Protein AF-A0A662SZZ1-F1 (afdb_monomer)

Solvent-accessible surface area (backbone atoms only — not comparable to full-atom values): 11632 Å² total; per-residue (Å²): 114,72,67,61,54,53,52,52,50,50,53,55,50,48,53,54,54,60,54,66,64,71,71,55,57,42,57,43,44,69,66,74,54,52,98,43,45,32,41,32,29,15,41,81,90,41,79,43,28,56,58,39,50,54,47,35,50,53,40,41,75,71,71,41,56,53,43,80,46,47,44,86,74,64,57,78,82,49,50,55,73,32,27,37,34,36,27,20,51,72,39,45,52,52,46,35,66,78,38,40,64,74,44,42,50,45,73,50,77,58,97,90,40,58,35,37,33,53,48,81,40,28,38,43,55,58,41,38,11,26,36,36,50,45,78,47,76,85,13,48,40,33,40,25,24,24,69,28,70,56,1,18,54,23,11,49,49,41,72,74,67,53,80,78,44,34,44,34,29,29,38,24,36,34,46,101,93,48,63,40,85,71,48,62,36,63,60,54,52,62,69,54,34,55,51,61,76,67,62,69,93,83,85,56,61,67,55,68,63,77,70,77,73,80,78,130

Sequence (216 aa):
MKQLTAMLVFLLLASQALAAGYEDTLCQRFELLAGREIVVVANPESPDWEYASSLAEALTSAGMPCRLSSDLEFDVSMLGAVNIILVGGPIANKATKMLQDNLSVVFYSENGRIFMYAATVKLTGAQWGVVNMEEISGSWVVLLAGITRNGTKAAVKAFLEAKNLHREVAIIRARDSEYGVYICLPALSQAEKESRRIKPRGAGVVAVGLLELADG

Radius of gyration: 19.31 Å; Cα contacts (8 Å, |Δi|>4): 426; chains: 1; bounding box: 71×37×45 Å

Mean predicted aligned error: 10.13 Å

Structure (mmCIF, N/CA/C/O backbone):
data_AF-A0A662SZZ1-F1
#
_entry.id   AF-A0A662SZZ1-F1
#
loop_
_atom_site.group_PDB
_atom_site.id
_atom_site.type_symbol
_atom_site.label_atom_id
_atom_site.label_alt_id
_atom_site.label_comp_id
_atom_site.label_asym_id
_atom_site.label_entity_id
_atom_site.label_seq_id
_atom_site.pdbx_PDB_ins_code
_atom_site.Cartn_x
_atom_site.Cartn_y
_atom_site.Cartn_z
_atom_site.occupancy
_atom_site.B_iso_or_equiv
_atom_site.auth_seq_id
_atom_site.auth_comp_id
_atom_site.auth_asym_id
_atom_site.auth_atom_id
_atom_site.pdbx_PDB_model_num
ATOM 1 N N . MET A 1 1 ? -53.672 14.321 -5.339 1.00 54.50 1 MET A N 1
ATOM 2 C CA . MET A 1 1 ? -52.722 14.232 -4.203 1.00 54.50 1 MET A CA 1
ATOM 3 C C . MET A 1 1 ? -51.991 12.891 -4.115 1.00 54.50 1 MET A C 1
ATOM 5 O O . MET A 1 1 ? -50.776 12.928 -4.070 1.00 54.50 1 MET A O 1
ATOM 9 N N . LYS A 1 2 ? -52.657 11.723 -4.175 1.00 52.19 2 LYS A N 1
ATOM 10 C CA . LYS A 1 2 ? -51.997 10.402 -4.016 1.00 52.19 2 LYS A CA 1
ATOM 11 C C . LYS A 1 2 ? -50.893 10.067 -5.043 1.00 52.19 2 LYS A C 1
ATOM 13 O O . LYS A 1 2 ? -49.913 9.430 -4.681 1.00 52.19 2 LYS A O 1
ATOM 18 N N . GLN A 1 3 ? -51.015 10.514 -6.296 1.00 52.94 3 GLN A N 1
ATOM 19 C CA . GLN A 1 3 ? -49.996 10.258 -7.330 1.00 52.94 3 GLN A CA 1
ATOM 20 C C . GLN A 1 3 ? -48.711 11.078 -7.139 1.00 52.94 3 GLN A C 1
ATOM 22 O O . GLN A 1 3 ? -47.628 10.582 -7.430 1.00 52.94 3 GLN A O 1
ATOM 27 N N . LEU A 1 4 ? -48.807 12.293 -6.587 1.00 48.97 4 LEU A N 1
ATOM 28 C CA . LEU A 1 4 ? -47.636 13.137 -6.332 1.00 48.97 4 LEU A CA 1
ATOM 29 C C . LEU A 1 4 ? -46.787 12.564 -5.186 1.00 48.97 4 LEU A C 1
ATOM 31 O O . LEU A 1 4 ? -45.564 12.565 -5.255 1.00 48.97 4 LEU A O 1
ATOM 35 N N . THR A 1 5 ? -47.444 12.009 -4.162 1.00 56.84 5 THR A N 1
ATOM 36 C CA . THR A 1 5 ? -46.783 11.369 -3.018 1.00 56.84 5 THR A CA 1
ATOM 37 C C . THR A 1 5 ? -46.072 10.075 -3.422 1.00 56.84 5 THR A C 1
ATOM 39 O O . THR A 1 5 ? -44.953 9.838 -2.983 1.00 56.84 5 THR A O 1
ATOM 42 N N . ALA A 1 6 ? -46.667 9.269 -4.310 1.00 52.81 6 ALA A N 1
ATOM 43 C CA . ALA A 1 6 ? -46.035 8.051 -4.823 1.00 52.81 6 ALA A CA 1
ATOM 44 C C . ALA A 1 6 ? -44.798 8.350 -5.691 1.00 52.81 6 ALA A C 1
ATOM 46 O O . ALA A 1 6 ? -43.792 7.655 -5.583 1.00 52.81 6 ALA A O 1
ATOM 47 N N . MET A 1 7 ? -44.842 9.415 -6.499 1.00 49.84 7 MET A N 1
ATOM 48 C CA . MET A 1 7 ? -43.707 9.832 -7.328 1.00 49.84 7 MET A CA 1
ATOM 49 C C . MET A 1 7 ? -42.555 10.395 -6.482 1.00 49.84 7 MET A C 1
ATOM 51 O O . MET A 1 7 ? -41.398 10.092 -6.756 1.00 49.84 7 MET A O 1
ATOM 55 N N . LEU A 1 8 ? -42.862 11.141 -5.411 1.00 49.53 8 LEU A N 1
ATOM 56 C CA . LEU A 1 8 ? -41.856 11.659 -4.476 1.00 49.53 8 LEU A CA 1
ATOM 57 C C . LEU A 1 8 ? -41.174 10.532 -3.683 1.00 49.53 8 LEU A C 1
ATOM 59 O O . LEU A 1 8 ? -39.961 10.555 -3.504 1.00 49.53 8 LEU A O 1
ATOM 63 N N . VAL A 1 9 ? -41.940 9.519 -3.259 1.00 56.97 9 VAL A N 1
ATOM 64 C CA . VAL A 1 9 ? -41.408 8.327 -2.578 1.00 56.97 9 VAL A CA 1
ATOM 65 C C . VAL A 1 9 ? -40.562 7.479 -3.532 1.00 56.97 9 VAL A C 1
ATOM 67 O O . VAL A 1 9 ? -39.502 7.012 -3.133 1.00 56.97 9 VAL A O 1
ATOM 70 N N . PHE A 1 10 ? -40.958 7.337 -4.801 1.00 51.28 10 PHE A N 1
ATOM 71 C CA . PHE A 1 10 ? -40.152 6.630 -5.802 1.00 51.28 10 PHE A CA 1
ATOM 72 C C . PHE A 1 10 ? -38.854 7.383 -6.142 1.00 51.28 10 PHE A C 1
ATOM 74 O O . PHE A 1 10 ? -37.823 6.746 -6.300 1.00 51.28 10 PHE A O 1
ATOM 81 N N . LEU A 1 11 ? -38.861 8.722 -6.179 1.00 49.53 11 LEU A N 1
ATOM 82 C CA . LEU A 1 11 ? -37.654 9.548 -6.355 1.00 49.53 11 LEU A CA 1
ATOM 83 C C . LEU A 1 11 ? -36.712 9.488 -5.140 1.00 49.53 11 LEU A C 1
ATOM 85 O O . LEU A 1 11 ? -35.498 9.396 -5.315 1.00 49.53 11 LEU A O 1
ATOM 89 N N . LEU A 1 12 ? -37.256 9.471 -3.918 1.00 49.47 12 LEU A N 1
ATOM 90 C CA . LEU A 1 12 ? -36.476 9.295 -2.686 1.00 49.47 12 LEU A CA 1
ATOM 91 C C . LEU A 1 12 ? -35.880 7.881 -2.586 1.00 49.47 12 LEU A C 1
ATOM 93 O O . LEU A 1 12 ? -34.696 7.739 -2.288 1.00 49.47 12 LEU A O 1
ATOM 97 N N . LEU A 1 13 ? -36.645 6.839 -2.918 1.00 47.22 13 LEU A N 1
ATOM 98 C CA . LEU A 1 13 ? -36.156 5.456 -2.917 1.00 47.22 13 LEU A CA 1
ATOM 99 C C . LEU A 1 13 ? -35.217 5.158 -4.093 1.00 47.22 13 LEU A C 1
ATOM 101 O O . LEU A 1 13 ? -34.263 4.409 -3.918 1.00 47.22 13 LEU A O 1
ATOM 105 N N . ALA A 1 14 ? -35.414 5.776 -5.260 1.00 46.84 14 ALA A N 1
ATOM 106 C CA . ALA A 1 14 ? -34.484 5.670 -6.384 1.00 46.84 14 ALA A CA 1
ATOM 107 C C . ALA A 1 14 ? -33.153 6.371 -6.088 1.00 46.84 14 ALA A C 1
ATOM 109 O O . ALA A 1 14 ? -32.118 5.880 -6.518 1.00 46.84 14 ALA A O 1
ATOM 110 N N . SER A 1 15 ? -33.150 7.464 -5.313 1.00 41.94 15 SER A N 1
ATOM 111 C CA . SER A 1 15 ? -31.904 8.108 -4.870 1.00 41.94 15 SER A CA 1
ATOM 112 C C . SER A 1 15 ? -31.120 7.255 -3.865 1.00 41.94 15 SER A C 1
ATOM 114 O O . SER A 1 15 ? -29.897 7.205 -3.941 1.00 41.94 15 SER A O 1
ATOM 116 N N . GLN A 1 16 ? -31.807 6.501 -2.996 1.00 45.41 16 GLN A N 1
ATOM 117 C CA . GLN A 1 16 ? -31.160 5.536 -2.097 1.00 45.41 16 GLN A CA 1
ATOM 118 C C . GLN A 1 16 ? -30.756 4.238 -2.816 1.00 45.41 16 GLN A C 1
ATOM 120 O O . GLN A 1 16 ? -29.730 3.654 -2.492 1.00 45.41 16 GLN A O 1
ATOM 125 N N . ALA A 1 17 ? -31.496 3.817 -3.845 1.00 39.91 17 ALA A N 1
ATOM 126 C CA . ALA A 1 17 ? -31.139 2.666 -4.674 1.00 39.91 17 ALA A CA 1
ATOM 127 C C . ALA A 1 17 ? -30.015 2.974 -5.685 1.00 39.91 17 ALA A C 1
ATOM 129 O O . ALA A 1 17 ? -29.243 2.078 -6.011 1.00 39.91 17 ALA A O 1
ATOM 130 N N . LEU A 1 18 ? -29.872 4.228 -6.142 1.00 39.31 18 LEU A N 1
ATOM 131 C CA . LEU A 1 18 ? -28.686 4.676 -6.888 1.00 39.31 18 LEU A CA 1
ATOM 132 C C . LEU A 1 18 ? -27.469 4.893 -5.977 1.00 39.31 18 LEU A C 1
ATOM 134 O O . LEU A 1 18 ? -26.347 4.758 -6.454 1.00 39.31 18 LEU A O 1
ATOM 138 N N . ALA A 1 19 ? -27.670 5.180 -4.686 1.00 40.69 19 ALA A N 1
ATOM 139 C CA . ALA A 1 19 ? -26.601 5.158 -3.683 1.00 40.69 19 ALA A CA 1
ATOM 140 C C . ALA A 1 19 ? -26.191 3.724 -3.288 1.00 40.69 19 ALA A C 1
ATOM 142 O O . ALA A 1 19 ? -25.056 3.497 -2.890 1.00 40.69 19 ALA A O 1
ATOM 143 N N . ALA A 1 20 ? -27.066 2.734 -3.495 1.00 38.84 20 ALA A N 1
ATOM 144 C CA . ALA A 1 20 ? -26.775 1.310 -3.306 1.00 38.84 20 ALA A CA 1
ATOM 145 C C . ALA A 1 20 ? -26.004 0.660 -4.481 1.00 38.84 20 ALA A C 1
ATOM 147 O O . ALA A 1 20 ? -25.933 -0.566 -4.585 1.00 38.84 20 ALA A O 1
ATOM 148 N N . GLY A 1 21 ? -25.422 1.460 -5.378 1.00 39.28 21 GLY A N 1
ATOM 149 C CA . GLY A 1 21 ? -24.584 1.002 -6.486 1.00 39.28 21 GLY A CA 1
ATOM 150 C C . GLY A 1 21 ? -23.100 1.204 -6.192 1.00 39.28 21 GLY A C 1
ATOM 151 O O . GLY A 1 21 ? -22.517 2.144 -6.713 1.00 39.28 21 GLY A O 1
ATOM 152 N N . TYR A 1 22 ? -22.501 0.312 -5.389 1.00 42.47 22 TYR A N 1
ATOM 153 C CA . TYR A 1 22 ? -21.113 0.390 -4.898 1.00 42.47 22 TYR A CA 1
ATOM 154 C C . TYR A 1 22 ? -20.821 1.714 -4.171 1.00 42.47 22 TYR A C 1
ATOM 156 O O . TYR A 1 22 ? -20.301 2.655 -4.768 1.00 42.47 22 TYR A O 1
ATOM 164 N N . GLU A 1 23 ? -21.122 1.780 -2.870 1.00 51.44 23 GLU A N 1
ATOM 165 C CA . GLU A 1 23 ? -20.524 2.809 -2.014 1.00 51.44 23 GLU A CA 1
ATOM 166 C C . GLU A 1 23 ? -19.011 2.690 -2.153 1.00 51.44 23 GLU A C 1
ATOM 168 O O . GLU A 1 23 ? -18.414 1.663 -1.825 1.00 51.44 23 GLU A O 1
ATOM 173 N N . ASP A 1 24 ? -18.398 3.701 -2.755 1.00 57.84 24 ASP A N 1
ATOM 174 C CA . ASP A 1 24 ? -16.973 3.683 -2.991 1.00 57.84 24 ASP A CA 1
ATOM 175 C C . ASP A 1 24 ? -16.245 4.062 -1.696 1.00 57.84 24 ASP A C 1
ATOM 177 O O . ASP A 1 24 ? -15.928 5.224 -1.426 1.00 57.84 24 ASP A O 1
ATOM 181 N N . THR A 1 25 ? -16.068 3.050 -0.850 1.00 59.66 25 THR A N 1
ATOM 182 C CA . THR A 1 25 ? -15.661 3.181 0.551 1.00 59.66 25 THR A CA 1
ATOM 183 C C . THR A 1 25 ? -14.247 3.730 0.728 1.00 59.66 25 THR A C 1
ATOM 185 O O . THR A 1 25 ? -13.920 4.264 1.788 1.00 59.66 25 THR A O 1
ATOM 188 N N . LEU A 1 26 ? -13.401 3.693 -0.307 1.00 65.06 26 LEU A N 1
ATOM 189 C CA . LEU A 1 26 ? -12.037 4.223 -0.224 1.00 65.06 26 LEU A CA 1
ATOM 190 C C . LEU A 1 26 ? -11.949 5.749 -0.297 1.00 65.06 26 LEU A C 1
ATOM 192 O O . LEU A 1 26 ? -10.993 6.334 0.231 1.00 65.06 26 LEU A O 1
ATOM 196 N N . CYS A 1 27 ? -12.994 6.418 -0.793 1.00 62.16 27 CYS A N 1
ATOM 197 C CA . CYS A 1 27 ? -13.139 7.861 -0.598 1.00 62.16 27 CYS A CA 1
ATOM 198 C C . CYS A 1 27 ? -13.238 8.204 0.903 1.00 62.16 27 CYS A C 1
ATOM 200 O O . CYS A 1 27 ? -12.786 9.268 1.323 1.00 62.16 27 CYS A O 1
ATOM 202 N N . GLN A 1 28 ? -13.747 7.265 1.707 1.00 73.19 28 GLN A N 1
ATOM 203 C CA . GLN A 1 28 ? -13.898 7.319 3.164 1.00 73.19 28 GLN A CA 1
ATOM 204 C C . GLN A 1 28 ? -12.861 6.451 3.902 1.00 73.19 28 GLN A C 1
ATOM 206 O O . GLN A 1 28 ? -13.059 6.081 5.053 1.00 73.19 28 GLN A O 1
ATOM 211 N N . ARG A 1 29 ? -11.721 6.121 3.283 1.00 85.50 29 ARG A N 1
ATOM 212 C CA . ARG A 1 29 ? -10.701 5.203 3.840 1.00 85.50 29 ARG A CA 1
ATOM 213 C C . ARG A 1 29 ? -10.298 5.430 5.303 1.00 85.50 29 ARG A C 1
ATOM 215 O O . ARG A 1 29 ? -9.980 4.469 5.990 1.00 85.50 29 ARG A O 1
ATOM 222 N N . PHE A 1 30 ? -10.296 6.666 5.803 1.00 84.31 30 PHE A N 1
ATOM 223 C CA . PHE A 1 30 ? -10.007 6.918 7.220 1.00 84.31 30 PHE A CA 1
ATOM 224 C C . PHE A 1 30 ? -11.145 6.462 8.140 1.00 84.31 30 PHE A C 1
ATOM 226 O O . PHE A 1 30 ? -10.878 5.961 9.226 1.00 84.31 30 PHE A O 1
ATOM 233 N N . GLU A 1 31 ? -12.398 6.560 7.693 1.00 85.50 31 GLU A N 1
ATOM 234 C CA . GLU A 1 31 ? -13.564 6.021 8.401 1.00 85.50 31 GLU A CA 1
ATOM 235 C C . GLU A 1 31 ? -13.510 4.489 8.445 1.00 85.50 31 GLU A C 1
ATOM 237 O O . GLU A 1 31 ? -13.798 3.900 9.482 1.00 85.50 31 GLU A O 1
ATOM 242 N N . LEU A 1 32 ? -13.041 3.843 7.370 1.00 86.31 32 LEU A N 1
ATOM 243 C CA . LEU A 1 32 ? -12.814 2.391 7.348 1.00 86.31 32 LEU A CA 1
ATOM 244 C C . LEU A 1 32 ? -11.766 1.936 8.373 1.00 86.31 32 LEU A C 1
ATOM 246 O O . LEU A 1 32 ? -11.865 0.842 8.924 1.00 86.31 32 LEU A O 1
ATOM 250 N N . LEU A 1 33 ? -10.758 2.771 8.634 1.00 89.06 33 LEU A N 1
ATOM 251 C CA . LEU A 1 33 ? -9.723 2.494 9.629 1.00 89.06 33 LEU A CA 1
ATOM 252 C C . LEU A 1 33 ? -10.143 2.858 11.059 1.00 89.06 33 LEU A C 1
ATOM 254 O O . LEU A 1 33 ? -9.429 2.505 12.002 1.00 89.06 33 LEU A O 1
ATOM 258 N N . ALA A 1 34 ? -11.269 3.551 11.233 1.00 85.31 34 ALA A N 1
ATOM 259 C CA . ALA A 1 34 ? -11.721 4.023 12.531 1.00 85.31 34 ALA A CA 1
ATOM 260 C C . ALA A 1 34 ? -12.172 2.869 13.445 1.00 85.31 34 ALA A C 1
ATOM 262 O O . ALA A 1 34 ? -12.571 1.791 13.009 1.00 85.31 34 ALA A O 1
ATOM 263 N N . GLY A 1 35 ? -12.117 3.109 14.757 1.00 83.31 35 GLY A N 1
ATOM 264 C CA . GLY A 1 35 ? -12.603 2.163 15.767 1.00 83.31 35 GLY A CA 1
ATOM 265 C C . GLY A 1 35 ? -11.619 1.058 16.164 1.00 83.31 35 GLY A C 1
ATOM 266 O O . GLY A 1 35 ? -11.933 0.281 17.065 1.00 83.31 35 GLY A O 1
ATOM 267 N N . ARG A 1 36 ? -10.426 0.999 15.557 1.00 90.19 36 ARG A N 1
ATOM 268 C CA . ARG A 1 36 ? -9.324 0.122 15.984 1.00 90.19 36 ARG A CA 1
ATOM 269 C C . ARG A 1 36 ? -7.986 0.846 15.951 1.00 90.19 36 ARG A C 1
ATOM 271 O O . ARG A 1 36 ? -7.822 1.832 15.240 1.00 90.19 36 ARG A O 1
ATOM 278 N N . GLU A 1 37 ? -7.035 0.336 16.727 1.00 95.44 37 GLU A N 1
ATOM 279 C CA . GLU A 1 37 ? -5.643 0.775 16.649 1.00 95.44 37 GLU A CA 1
ATOM 280 C C . GLU A 1 37 ? -5.072 0.467 15.259 1.00 95.44 37 GLU A C 1
ATOM 282 O O . GLU A 1 37 ? -5.355 -0.583 14.674 1.00 95.44 37 GLU A O 1
ATOM 287 N N . ILE A 1 38 ? -4.263 1.389 14.744 1.00 97.12 38 ILE A N 1
ATOM 288 C CA . ILE A 1 38 ? -3.532 1.263 13.490 1.00 97.12 38 ILE A CA 1
ATOM 289 C C . ILE A 1 38 ? -2.054 1.027 13.807 1.00 97.12 38 ILE A C 1
ATOM 291 O O . ILE A 1 38 ? -1.423 1.807 14.520 1.00 97.12 38 ILE A O 1
ATOM 295 N N . VAL A 1 39 ? -1.473 -0.017 13.227 1.00 97.44 39 VAL A N 1
ATOM 296 C CA . VAL A 1 39 ? -0.026 -0.235 13.257 1.00 97.44 39 VAL A CA 1
ATOM 297 C C . VAL A 1 39 ? 0.547 0.084 11.886 1.00 97.44 39 VAL A C 1
ATOM 299 O O . VAL A 1 39 ? 0.284 -0.623 10.911 1.00 97.44 39 VAL A O 1
ATOM 302 N N . VAL A 1 40 ? 1.337 1.152 11.812 1.00 97.50 40 VAL A N 1
ATOM 303 C CA . VAL A 1 40 ? 2.123 1.484 10.623 1.00 97.50 40 VAL A CA 1
ATOM 304 C C . VAL A 1 40 ? 3.445 0.730 10.710 1.00 97.50 40 VAL A C 1
ATOM 306 O O . VAL A 1 40 ? 4.165 0.839 11.697 1.00 97.50 40 VAL A O 1
ATOM 309 N N . VAL A 1 41 ? 3.761 -0.048 9.684 1.00 97.06 41 VAL A N 1
ATOM 310 C CA . VAL A 1 41 ? 4.923 -0.930 9.631 1.00 97.06 41 VAL A CA 1
ATOM 311 C C . VAL A 1 41 ? 5.828 -0.508 8.485 1.00 97.06 41 VAL A C 1
ATOM 313 O O . VAL A 1 41 ? 5.397 -0.450 7.330 1.00 97.06 41 VAL A O 1
ATOM 316 N N . ALA A 1 42 ? 7.100 -0.281 8.793 1.00 96.94 42 ALA A N 1
ATOM 317 C CA . ALA A 1 42 ? 8.141 -0.022 7.807 1.00 96.94 42 ALA A CA 1
ATOM 318 C C . ALA A 1 42 ? 9.488 -0.570 8.284 1.00 96.94 42 ALA A C 1
ATOM 320 O O . ALA A 1 42 ? 9.665 -0.906 9.452 1.00 96.94 42 ALA A O 1
ATOM 321 N N . ASN A 1 43 ? 10.452 -0.661 7.372 1.00 95.31 43 ASN A N 1
ATOM 322 C CA . ASN A 1 43 ? 11.820 -1.025 7.725 1.00 95.31 43 ASN A CA 1
ATOM 323 C C . ASN A 1 43 ? 12.555 0.204 8.303 1.00 95.31 43 ASN A C 1
ATOM 325 O O . ASN A 1 43 ? 12.685 1.183 7.563 1.00 95.31 43 ASN A O 1
ATOM 329 N N . PRO A 1 44 ? 13.064 0.171 9.552 1.00 93.94 44 PRO A N 1
ATOM 330 C CA . PRO A 1 44 ? 13.745 1.314 10.177 1.00 93.94 44 PRO A CA 1
ATOM 331 C C . PRO A 1 44 ? 15.024 1.780 9.471 1.00 93.94 44 PRO A C 1
ATOM 333 O O . PRO A 1 44 ? 15.427 2.930 9.616 1.00 93.94 44 PRO A O 1
ATOM 336 N N . GLU A 1 45 ? 15.669 0.900 8.704 1.00 92.56 45 GLU A N 1
ATOM 337 C CA . GLU A 1 45 ? 16.886 1.199 7.941 1.00 92.56 45 GLU A CA 1
ATOM 338 C C . GLU A 1 45 ? 16.575 1.706 6.521 1.00 92.56 45 GLU A C 1
ATOM 340 O O . GLU A 1 45 ? 17.471 2.128 5.785 1.00 92.56 45 GLU A O 1
ATOM 345 N N . SER A 1 46 ? 15.303 1.677 6.109 1.00 91.62 46 SER A N 1
ATOM 346 C CA . SER A 1 46 ? 14.858 2.211 4.823 1.00 91.62 46 SER A CA 1
ATOM 347 C C . SER A 1 46 ? 14.468 3.684 4.951 1.00 91.62 46 SER A C 1
ATOM 349 O O . SER A 1 46 ? 13.777 4.053 5.898 1.00 91.62 46 SER A O 1
ATOM 351 N N . PRO A 1 47 ? 14.747 4.526 3.940 1.00 90.25 47 PRO A N 1
ATOM 352 C CA . PRO A 1 47 ? 14.161 5.865 3.859 1.00 90.25 47 PRO A CA 1
ATOM 353 C C . PRO A 1 47 ? 12.624 5.877 3.813 1.00 90.25 47 PRO A C 1
ATOM 355 O O . PRO A 1 47 ? 12.016 6.911 4.060 1.00 90.25 47 PRO A O 1
ATOM 358 N N . ASP A 1 48 ? 11.982 4.737 3.531 1.00 93.56 48 ASP A N 1
ATOM 359 C CA . ASP A 1 48 ? 10.524 4.599 3.639 1.00 93.56 48 ASP A CA 1
ATOM 360 C C . ASP A 1 48 ? 10.023 4.764 5.093 1.00 93.56 48 ASP A C 1
ATOM 362 O O . ASP A 1 48 ? 8.847 5.065 5.300 1.00 93.56 48 ASP A O 1
ATOM 366 N N . TRP A 1 49 ? 10.904 4.615 6.096 1.00 95.38 49 TRP A N 1
ATOM 367 C CA . TRP A 1 49 ? 10.599 4.868 7.507 1.00 95.38 49 TRP A CA 1
ATOM 368 C C . TRP A 1 49 ? 10.138 6.304 7.758 1.00 95.38 49 TRP A C 1
ATOM 370 O O . TRP A 1 49 ? 9.216 6.526 8.536 1.00 95.38 49 TRP A O 1
ATOM 380 N N . GLU A 1 50 ? 10.729 7.281 7.067 1.00 95.38 50 GLU A N 1
ATOM 381 C CA . GLU A 1 50 ? 10.327 8.685 7.186 1.00 95.38 50 GLU A CA 1
ATOM 382 C C . GLU A 1 50 ? 8.878 8.874 6.716 1.00 95.38 50 GLU A C 1
ATOM 384 O O . GLU A 1 50 ? 8.071 9.484 7.413 1.00 95.38 50 GLU A O 1
ATOM 389 N N . TYR A 1 51 ? 8.505 8.258 5.587 1.00 94.62 51 TYR A N 1
ATOM 390 C CA . TYR A 1 51 ? 7.128 8.298 5.085 1.00 94.62 51 TYR A CA 1
ATOM 391 C C . TYR A 1 51 ? 6.148 7.616 6.041 1.00 94.62 51 TYR A C 1
ATOM 393 O O . TYR A 1 51 ? 5.038 8.108 6.239 1.00 94.62 51 TYR A O 1
ATOM 401 N N . ALA A 1 52 ? 6.559 6.501 6.644 1.00 97.00 52 ALA A N 1
ATOM 402 C CA . ALA A 1 52 ? 5.773 5.791 7.642 1.00 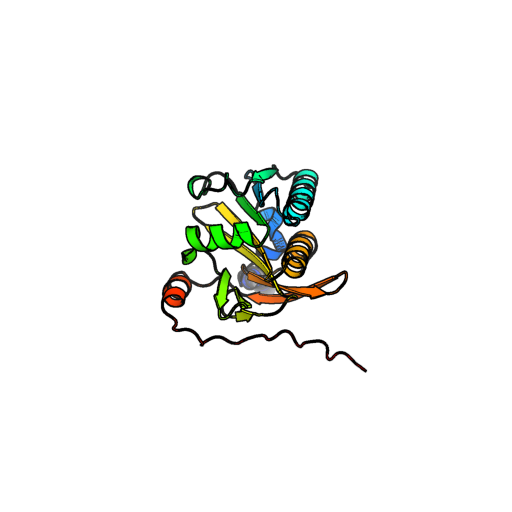97.00 52 ALA A CA 1
ATOM 403 C C . ALA A 1 52 ? 5.586 6.616 8.927 1.00 97.00 52 ALA A C 1
ATOM 405 O O . ALA A 1 52 ? 4.478 6.667 9.459 1.00 97.00 52 ALA A O 1
ATOM 406 N N . SER A 1 53 ? 6.634 7.310 9.384 1.00 96.88 53 SER A N 1
ATOM 407 C CA . SER A 1 53 ? 6.579 8.209 10.542 1.00 96.88 53 SER A CA 1
ATOM 408 C C . SER A 1 53 ? 5.632 9.377 10.292 1.00 96.88 53 SER A C 1
ATOM 410 O O . SER A 1 53 ? 4.701 9.583 11.068 1.00 96.88 53 SER A O 1
ATOM 412 N N . SER A 1 54 ? 5.787 10.085 9.166 1.00 95.31 54 SER A N 1
ATOM 413 C CA . SER A 1 54 ? 4.892 11.194 8.810 1.00 95.31 54 SER A CA 1
ATOM 414 C C . SER A 1 54 ? 3.439 10.739 8.650 1.00 95.31 54 SER A C 1
ATOM 416 O O . SER A 1 54 ? 2.518 11.456 9.037 1.00 95.31 54 SER A O 1
ATOM 418 N N . LEU A 1 55 ? 3.214 9.535 8.113 1.00 95.75 55 LEU A N 1
ATOM 419 C CA . LEU A 1 55 ? 1.880 8.944 8.037 1.00 95.75 55 LEU A CA 1
ATOM 420 C C . LEU A 1 55 ? 1.303 8.669 9.433 1.00 95.75 55 LEU A C 1
ATOM 422 O O . LEU A 1 55 ? 0.162 9.043 9.698 1.00 95.75 55 LEU A O 1
ATOM 426 N N . ALA A 1 56 ? 2.075 8.051 10.329 1.00 95.94 56 ALA A N 1
ATOM 427 C CA . ALA A 1 56 ? 1.637 7.766 11.694 1.00 95.94 56 ALA A CA 1
ATOM 428 C C . ALA A 1 56 ? 1.315 9.051 12.479 1.00 95.94 56 ALA A C 1
ATOM 430 O O . ALA A 1 56 ? 0.300 9.116 13.179 1.00 95.94 56 ALA A O 1
ATOM 431 N N . GLU A 1 57 ? 2.132 10.094 12.319 1.00 94.31 57 GLU A N 1
ATOM 432 C CA . GLU A 1 57 ? 1.892 11.420 12.897 1.00 94.31 57 GLU A CA 1
ATOM 433 C C . GLU A 1 57 ? 0.607 12.054 12.355 1.00 94.31 57 GLU A C 1
ATOM 435 O O . GLU A 1 57 ? -0.203 12.566 13.133 1.00 94.31 57 GLU A O 1
ATOM 440 N N . ALA A 1 58 ? 0.374 11.982 11.040 1.00 92.06 58 ALA A N 1
ATOM 441 C CA . ALA A 1 58 ? -0.839 12.510 10.417 1.00 92.06 58 ALA A CA 1
ATOM 442 C C . ALA A 1 58 ? -2.102 11.783 10.909 1.00 92.06 58 ALA A C 1
ATOM 444 O O . ALA A 1 58 ? -3.098 12.430 11.235 1.00 92.06 58 ALA A O 1
ATOM 445 N N . LEU A 1 59 ? -2.051 10.450 11.022 1.00 92.19 59 LEU A N 1
ATOM 446 C CA . LEU A 1 59 ? -3.154 9.640 11.548 1.00 92.19 59 LEU A CA 1
ATOM 447 C C . LEU A 1 59 ? -3.449 9.973 13.018 1.00 92.19 59 LEU A C 1
ATOM 449 O O . LEU A 1 59 ? -4.603 10.201 13.382 1.00 92.19 59 LEU A O 1
ATOM 453 N N . THR A 1 60 ? -2.403 10.078 13.840 1.00 92.38 60 THR A N 1
ATOM 454 C CA . THR A 1 60 ? -2.521 10.452 15.258 1.00 92.38 60 THR A CA 1
ATOM 455 C C . THR A 1 60 ? -3.103 11.856 15.418 1.00 92.38 60 THR A C 1
ATOM 457 O O . THR A 1 60 ? -4.004 12.067 16.228 1.00 92.38 60 THR A O 1
ATOM 460 N N . SER A 1 61 ? -2.646 12.812 14.603 1.00 89.56 61 SER A N 1
ATOM 461 C CA . SER A 1 61 ? -3.155 14.193 14.594 1.00 89.56 61 SER A CA 1
ATOM 462 C C . SER A 1 61 ? -4.629 14.273 14.180 1.00 89.56 61 SER A C 1
ATOM 464 O O . SER A 1 61 ? -5.341 15.180 14.605 1.00 89.56 61 SER A O 1
ATOM 466 N N . ALA A 1 62 ? -5.103 13.307 13.388 1.00 87.50 62 ALA A N 1
ATOM 467 C CA . ALA A 1 62 ? -6.508 13.145 13.024 1.00 87.50 62 ALA A CA 1
ATOM 468 C C . ALA A 1 62 ? -7.334 12.376 14.080 1.00 87.50 62 ALA A C 1
ATOM 470 O O . ALA A 1 62 ? -8.506 12.084 13.848 1.00 87.50 62 ALA A O 1
ATOM 471 N N . GLY A 1 63 ? -6.748 12.047 15.237 1.00 88.50 63 GLY A N 1
ATOM 472 C CA . GLY A 1 63 ? -7.429 11.366 16.340 1.00 88.50 63 GLY A CA 1
ATOM 473 C C . GLY A 1 63 ? -7.551 9.848 16.183 1.00 88.50 63 GLY A C 1
ATOM 474 O O . GLY A 1 63 ? -8.293 9.224 16.941 1.00 88.50 63 GLY A O 1
ATOM 475 N N . MET A 1 64 ? -6.843 9.237 15.228 1.00 90.88 64 MET A N 1
ATOM 476 C CA . MET A 1 64 ? -6.807 7.781 15.073 1.00 90.88 64 MET A CA 1
ATOM 477 C C . MET A 1 64 ? -5.671 7.189 15.923 1.00 90.88 64 MET A C 1
ATOM 479 O O . MET A 1 64 ? -4.518 7.582 15.728 1.00 90.88 64 MET A O 1
ATOM 483 N N . PRO A 1 65 ? -5.946 6.243 16.847 1.00 92.62 65 PRO A N 1
ATOM 484 C CA . PRO A 1 65 ? -4.904 5.590 17.635 1.00 92.62 65 PRO A CA 1
ATOM 485 C C . PRO A 1 65 ? -3.935 4.853 16.713 1.00 92.62 65 PRO A C 1
ATOM 487 O O . PRO A 1 65 ? -4.319 3.902 16.035 1.00 92.62 65 PRO A O 1
ATOM 490 N N . CYS A 1 66 ? -2.690 5.312 16.668 1.00 95.12 66 CYS A N 1
ATOM 491 C CA . CYS A 1 66 ? -1.699 4.825 15.725 1.00 95.12 66 CYS A CA 1
ATOM 492 C C . CYS A 1 66 ? -0.344 4.650 16.410 1.00 95.12 66 CYS A C 1
ATOM 494 O O . CYS A 1 66 ? 0.064 5.488 17.215 1.00 95.12 66 CYS A O 1
ATOM 496 N N . ARG A 1 67 ? 0.385 3.594 16.042 1.00 95.94 67 ARG A N 1
ATOM 497 C CA . ARG A 1 67 ? 1.797 3.425 16.405 1.00 95.94 67 ARG A CA 1
ATOM 498 C C . ARG A 1 67 ? 2.630 2.979 15.212 1.00 95.94 67 ARG A C 1
ATOM 500 O O . ARG A 1 67 ? 2.144 2.279 14.326 1.00 95.94 67 ARG A O 1
ATOM 507 N N . LEU A 1 68 ? 3.898 3.368 15.225 1.00 96.94 68 LEU A N 1
ATOM 508 C CA . LEU A 1 68 ? 4.902 2.927 14.263 1.00 96.94 68 LEU A CA 1
ATOM 509 C C . LEU A 1 68 ? 5.605 1.666 14.794 1.00 96.94 68 LEU A C 1
ATOM 511 O O . LEU A 1 68 ? 5.878 1.567 15.990 1.00 96.94 68 LEU A O 1
ATOM 515 N N . SER A 1 69 ? 5.878 0.698 13.923 1.00 96.88 69 SER A N 1
ATOM 516 C CA . SER A 1 69 ? 6.497 -0.589 14.261 1.00 96.88 69 SER A CA 1
ATOM 517 C C . SER A 1 69 ? 7.473 -1.028 13.166 1.00 96.88 69 SER A C 1
ATOM 519 O O . SER A 1 69 ? 7.346 -0.649 11.998 1.00 96.88 69 SER A O 1
ATOM 521 N N . SER A 1 70 ? 8.476 -1.812 13.560 1.00 94.81 70 SER A N 1
ATOM 522 C CA . SER A 1 70 ? 9.481 -2.360 12.648 1.00 94.81 70 SER A CA 1
ATOM 523 C C . SER A 1 70 ? 8.905 -3.496 11.796 1.00 94.81 70 SER A C 1
ATOM 525 O O . SER A 1 70 ? 8.106 -4.306 12.266 1.00 94.81 70 SER A O 1
ATOM 527 N N . ASP A 1 71 ? 9.366 -3.628 10.552 1.00 93.25 71 ASP A N 1
ATOM 528 C CA . ASP A 1 71 ? 9.027 -4.751 9.670 1.00 93.25 71 ASP A CA 1
ATOM 529 C C . ASP A 1 71 ? 9.436 -6.124 10.232 1.00 93.25 71 ASP A C 1
ATOM 531 O O . ASP A 1 71 ? 8.849 -7.147 9.855 1.00 93.25 71 ASP A O 1
ATOM 535 N N . LEU A 1 72 ? 10.391 -6.160 11.166 1.00 91.00 72 LEU A N 1
ATOM 536 C CA . LEU A 1 72 ? 10.770 -7.359 11.917 1.00 91.00 72 LEU A CA 1
ATOM 537 C C . LEU A 1 72 ? 9.664 -7.839 12.865 1.00 91.00 72 LEU A C 1
ATOM 539 O O . LEU A 1 72 ? 9.513 -9.045 13.045 1.00 91.00 72 LEU A O 1
ATOM 543 N N . GLU A 1 73 ? 8.878 -6.917 13.420 1.00 90.12 73 GLU A N 1
ATOM 544 C CA . GLU A 1 73 ? 7.783 -7.205 14.357 1.00 90.12 73 GLU A CA 1
ATOM 545 C C . GLU A 1 73 ? 6.481 -7.578 13.640 1.00 90.12 73 GLU A C 1
ATOM 547 O O . GLU A 1 73 ? 5.559 -8.101 14.262 1.00 90.12 73 GLU A O 1
ATOM 552 N N . PHE A 1 74 ? 6.397 -7.328 12.329 1.00 90.00 74 PHE A N 1
ATOM 553 C CA . PHE A 1 74 ? 5.221 -7.683 11.548 1.00 90.00 74 PHE A CA 1
ATOM 554 C C . PHE A 1 74 ? 5.029 -9.196 11.465 1.00 90.00 74 PHE A C 1
ATOM 556 O O . PHE A 1 74 ? 5.884 -9.920 10.930 1.00 90.00 74 PHE A O 1
ATOM 563 N N . ASP A 1 75 ? 3.850 -9.622 11.912 1.00 87.94 75 ASP A N 1
ATOM 564 C CA . ASP A 1 75 ? 3.361 -10.989 11.850 1.00 87.94 75 ASP A CA 1
ATOM 565 C C . ASP A 1 75 ? 1.853 -11.040 11.542 1.00 87.94 75 ASP A C 1
ATOM 567 O O . ASP A 1 75 ? 1.090 -10.132 11.876 1.00 87.94 75 ASP A O 1
ATOM 571 N N . VAL A 1 76 ? 1.408 -12.132 10.915 1.00 86.31 76 VAL A N 1
ATOM 572 C CA . VAL A 1 76 ? -0.005 -12.329 10.549 1.00 86.31 76 VAL A CA 1
ATOM 573 C C . VAL A 1 76 ? -0.924 -12.510 11.757 1.00 86.31 76 VAL A C 1
ATOM 575 O O . VAL A 1 76 ? -2.121 -12.262 11.629 1.00 86.31 76 VAL A O 1
ATOM 578 N N . SER A 1 77 ? -0.399 -12.889 12.930 1.00 89.44 77 SER A N 1
ATOM 579 C CA . SER A 1 77 ? -1.203 -12.998 14.158 1.00 89.44 77 SER A CA 1
ATOM 580 C C . SER A 1 77 ? -1.769 -11.661 14.649 1.00 89.44 77 SER A C 1
ATOM 582 O O . SER A 1 77 ? -2.691 -11.655 15.459 1.00 89.44 77 SER A O 1
ATOM 584 N N . MET A 1 78 ? -1.263 -10.532 14.139 1.00 89.62 78 MET A N 1
ATOM 585 C CA . MET A 1 78 ? -1.792 -9.196 14.435 1.00 89.62 78 MET A CA 1
ATOM 586 C C . MET A 1 78 ? -3.167 -8.939 13.793 1.00 89.62 78 MET A C 1
ATOM 588 O O . MET A 1 78 ? -3.895 -8.037 14.219 1.00 89.62 78 MET A O 1
ATOM 592 N N . LEU A 1 79 ? -3.529 -9.710 12.760 1.00 90.12 79 LEU A N 1
ATOM 593 C CA . LEU A 1 79 ? -4.822 -9.597 12.088 1.00 90.12 79 LEU A CA 1
ATOM 594 C C . LEU A 1 79 ? -5.974 -9.936 13.046 1.00 90.12 79 LEU A C 1
ATOM 596 O O . LEU A 1 79 ? -5.865 -10.803 13.908 1.00 90.12 79 LEU A O 1
ATOM 600 N N . GLY A 1 80 ? -7.094 -9.236 12.892 1.00 89.50 80 GLY A N 1
ATOM 601 C CA . GLY A 1 80 ? -8.261 -9.306 13.771 1.00 89.50 80 GLY A CA 1
ATOM 602 C C . GLY A 1 80 ? -8.172 -8.404 15.008 1.00 89.50 80 GLY A C 1
ATOM 603 O O . GLY A 1 80 ? -9.213 -8.006 15.528 1.00 89.50 80 GLY A O 1
ATOM 604 N N . ALA A 1 81 ? -6.967 -8.028 15.456 1.00 91.56 81 ALA A N 1
ATOM 605 C CA . ALA A 1 81 ? -6.774 -7.152 16.618 1.00 91.56 81 ALA A CA 1
ATOM 606 C C . ALA A 1 81 ? -6.594 -5.675 16.230 1.00 91.56 81 ALA A C 1
ATOM 608 O O . ALA A 1 81 ? -7.189 -4.792 16.846 1.00 91.56 81 ALA A O 1
ATOM 609 N N . VAL A 1 82 ? -5.796 -5.410 15.192 1.00 95.62 82 VAL A N 1
ATOM 610 C CA . VAL A 1 82 ? -5.428 -4.054 14.751 1.00 95.62 82 VAL A CA 1
ATOM 611 C C . VAL A 1 82 ? -5.591 -3.900 13.244 1.00 95.62 82 VAL A C 1
ATOM 613 O O . VAL A 1 82 ? -5.544 -4.887 12.506 1.00 95.62 82 VAL A O 1
ATOM 616 N N . ASN A 1 83 ? -5.757 -2.668 12.773 1.00 96.25 83 ASN A N 1
ATOM 617 C CA . ASN A 1 83 ? -5.566 -2.344 11.363 1.00 96.25 83 ASN A CA 1
ATOM 618 C C . ASN A 1 83 ? -4.065 -2.201 11.082 1.00 96.25 83 ASN A C 1
ATOM 620 O O . ASN A 1 83 ? -3.306 -1.759 11.945 1.00 96.25 83 ASN A O 1
ATOM 624 N N . ILE A 1 84 ? -3.621 -2.580 9.887 1.00 96.06 84 ILE A N 1
ATOM 625 C CA . ILE A 1 84 ? -2.195 -2.619 9.542 1.00 96.06 84 ILE A CA 1
ATOM 626 C C . ILE A 1 84 ? -1.963 -1.784 8.289 1.00 96.06 84 ILE A C 1
ATOM 628 O O . ILE A 1 84 ? -2.615 -1.998 7.268 1.00 96.06 84 ILE A O 1
ATOM 632 N N . ILE A 1 85 ? -0.999 -0.867 8.344 1.00 96.94 85 ILE A N 1
ATOM 633 C CA . ILE A 1 85 ? -0.528 -0.124 7.175 1.00 96.94 85 ILE A CA 1
ATOM 634 C C . ILE A 1 85 ? 0.931 -0.481 6.919 1.00 96.94 85 ILE A C 1
ATOM 636 O O . ILE A 1 85 ? 1.794 -0.247 7.754 1.00 96.94 85 ILE A O 1
ATOM 640 N N . LEU A 1 86 ? 1.216 -1.038 5.753 1.00 96.25 86 LEU A N 1
ATOM 641 C CA . LEU A 1 86 ? 2.532 -1.491 5.328 1.00 96.25 86 LEU A CA 1
ATOM 642 C C . LEU A 1 86 ? 3.122 -0.450 4.376 1.00 96.25 86 LEU A C 1
ATOM 644 O O . LEU A 1 86 ? 2.550 -0.201 3.311 1.00 96.25 86 LEU A O 1
ATOM 648 N N . VAL A 1 87 ? 4.261 0.141 4.735 1.00 97.31 87 VAL A N 1
ATOM 649 C CA . VAL A 1 87 ? 4.891 1.217 3.958 1.00 97.31 87 VAL A CA 1
ATOM 650 C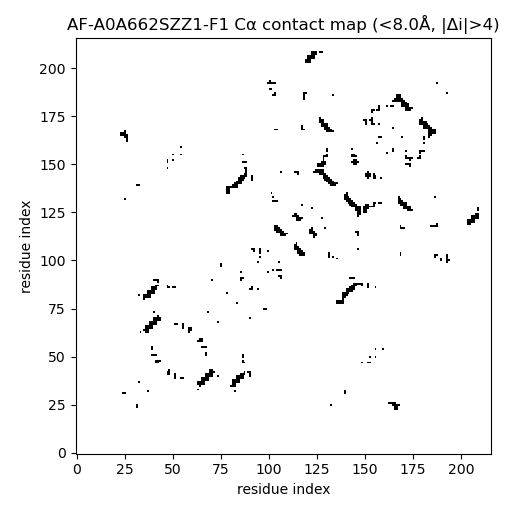 C . VAL A 1 87 ? 6.257 0.782 3.435 1.00 97.31 87 VAL A C 1
ATOM 652 O O . VAL A 1 87 ? 7.180 0.503 4.200 1.00 97.31 87 VAL A O 1
ATOM 655 N N . GLY A 1 88 ? 6.398 0.773 2.109 1.00 93.69 88 GLY A N 1
ATOM 656 C CA . GLY A 1 88 ? 7.676 0.538 1.438 1.00 93.69 88 GLY A CA 1
ATOM 657 C C . GLY A 1 88 ? 7.872 -0.865 0.865 1.00 93.69 88 GLY A C 1
ATOM 658 O O . GLY A 1 88 ? 7.158 -1.821 1.166 1.00 93.69 88 GLY A O 1
ATOM 659 N N . GLY A 1 89 ? 8.870 -0.978 -0.014 1.00 80.94 89 GLY A N 1
ATOM 660 C CA . GLY A 1 89 ? 9.127 -2.179 -0.817 1.00 80.94 89 GLY A CA 1
ATOM 661 C C . GLY A 1 89 ? 9.519 -3.430 -0.011 1.00 80.94 89 GLY A C 1
ATOM 662 O O . GLY A 1 89 ? 8.975 -4.502 -0.280 1.00 80.94 89 GLY A O 1
ATOM 663 N N . PRO A 1 90 ? 10.435 -3.348 0.975 1.00 82.62 90 PRO A N 1
ATOM 664 C CA . PRO A 1 90 ? 10.845 -4.517 1.759 1.00 82.62 90 PRO A CA 1
ATOM 665 C C . PRO A 1 90 ? 9.681 -5.182 2.504 1.00 82.62 90 PRO A C 1
ATOM 667 O O . PRO A 1 90 ? 9.458 -6.386 2.347 1.00 82.62 90 PRO A O 1
ATOM 670 N N . ILE A 1 91 ? 8.884 -4.394 3.234 1.00 88.94 91 ILE A N 1
ATOM 671 C CA . ILE A 1 91 ? 7.707 -4.906 3.939 1.00 88.94 91 ILE A CA 1
ATOM 672 C C . ILE A 1 91 ? 6.623 -5.362 2.957 1.00 88.94 91 ILE A C 1
ATOM 674 O O . ILE A 1 91 ? 6.024 -6.411 3.180 1.00 88.94 91 ILE A O 1
ATOM 678 N N . ALA A 1 92 ? 6.436 -4.671 1.824 1.00 84.56 92 ALA A N 1
ATOM 679 C CA . ALA A 1 92 ? 5.540 -5.123 0.761 1.00 84.56 92 ALA A CA 1
ATOM 680 C C . ALA A 1 92 ? 5.917 -6.521 0.255 1.00 84.56 92 ALA A C 1
ATOM 682 O O . ALA A 1 92 ? 5.054 -7.381 0.112 1.00 84.56 92 ALA A O 1
ATOM 683 N N . ASN A 1 93 ? 7.205 -6.791 0.034 1.00 81.75 93 ASN A N 1
ATOM 684 C CA . ASN A 1 93 ? 7.682 -8.106 -0.398 1.00 81.75 93 ASN A CA 1
ATOM 685 C C . ASN A 1 93 ? 7.467 -9.186 0.672 1.00 81.75 93 ASN A C 1
ATOM 687 O O . ASN A 1 93 ? 7.123 -10.319 0.336 1.00 81.75 93 ASN A O 1
ATOM 691 N N . LYS A 1 94 ? 7.676 -8.861 1.955 1.00 85.06 94 LYS A N 1
ATOM 692 C CA . LYS A 1 94 ? 7.416 -9.787 3.070 1.00 85.06 94 LYS A CA 1
ATOM 693 C C . LYS A 1 94 ? 5.917 -10.083 3.186 1.00 85.06 94 LYS A C 1
ATOM 695 O O . LYS A 1 94 ? 5.513 -11.244 3.149 1.00 85.06 94 LYS A O 1
ATOM 700 N N . ALA A 1 95 ? 5.090 -9.043 3.234 1.00 84.19 95 ALA A N 1
ATOM 701 C CA . ALA A 1 95 ? 3.644 -9.155 3.363 1.00 84.19 95 ALA A CA 1
ATOM 702 C C . ALA A 1 95 ? 3.000 -9.841 2.158 1.00 84.19 95 ALA A C 1
ATOM 704 O O . ALA A 1 95 ? 2.181 -10.727 2.345 1.00 84.19 95 ALA A O 1
ATOM 705 N N . THR A 1 96 ? 3.409 -9.526 0.927 1.00 77.88 96 THR A N 1
ATOM 706 C CA . THR A 1 96 ? 2.880 -10.204 -0.271 1.00 77.88 96 THR A CA 1
ATOM 707 C C . THR A 1 96 ? 3.292 -11.669 -0.369 1.00 77.88 96 THR A C 1
ATOM 709 O O . THR A 1 96 ? 2.629 -12.407 -1.082 1.00 77.88 96 THR A O 1
ATOM 712 N N . LYS A 1 97 ? 4.325 -12.130 0.350 1.00 81.44 97 LYS A N 1
ATOM 713 C CA . LYS A 1 97 ? 4.618 -13.568 0.499 1.00 81.44 97 LYS A CA 1
ATOM 714 C C . LYS A 1 97 ? 3.750 -14.224 1.572 1.00 81.44 97 LYS A C 1
ATOM 716 O O . LYS A 1 97 ? 3.266 -15.328 1.363 1.00 81.44 97 LYS A O 1
ATOM 721 N N . MET A 1 98 ? 3.553 -13.553 2.708 1.00 83.75 98 MET A N 1
ATOM 722 C CA . MET A 1 98 ? 2.783 -14.081 3.846 1.00 83.75 98 MET A CA 1
ATOM 723 C C . MET A 1 98 ? 1.265 -14.042 3.605 1.00 83.75 98 MET A C 1
ATOM 725 O O . MET A 1 98 ? 0.541 -14.926 4.046 1.00 83.75 98 MET A O 1
ATOM 729 N N . LEU A 1 99 ? 0.795 -13.024 2.884 1.00 82.44 99 LEU A N 1
ATOM 730 C CA . LEU A 1 99 ? -0.607 -12.717 2.596 1.00 82.44 99 LEU A CA 1
ATOM 731 C C . LEU A 1 99 ? -0.915 -12.834 1.098 1.00 82.44 99 LEU A C 1
ATOM 733 O O . LEU A 1 99 ? -1.854 -12.204 0.618 1.00 82.44 99 LEU A O 1
ATOM 737 N N . GLN A 1 100 ? -0.111 -13.592 0.343 1.00 69.12 100 GLN A N 1
ATOM 738 C CA . GLN A 1 100 ? -0.149 -13.618 -1.126 1.00 69.12 100 GLN A CA 1
ATOM 739 C C . GLN A 1 100 ? -1.545 -13.866 -1.705 1.00 69.12 100 GLN A C 1
ATOM 741 O O . GLN A 1 100 ? -1.901 -13.289 -2.733 1.00 69.12 100 GLN A O 1
ATOM 746 N N . ASP A 1 101 ? -2.327 -14.703 -1.028 1.00 72.00 101 ASP A N 1
ATOM 747 C CA . ASP A 1 101 ? -3.673 -15.098 -1.456 1.00 72.00 101 ASP A CA 1
ATOM 748 C C . ASP A 1 101 ? -4.737 -14.080 -1.069 1.00 72.00 101 ASP A C 1
ATOM 750 O O . ASP A 1 101 ? -5.853 -14.127 -1.564 1.00 72.00 101 ASP A O 1
ATOM 754 N N . ASN A 1 102 ? -4.381 -13.125 -0.217 1.00 82.44 102 ASN A N 1
ATOM 755 C CA . ASN A 1 102 ? -5.309 -12.149 0.322 1.00 82.44 102 ASN A CA 1
ATOM 756 C C . ASN A 1 102 ? -5.132 -10.771 -0.309 1.00 82.44 102 ASN A C 1
ATOM 758 O O . ASN A 1 102 ? -6.095 -10.012 -0.325 1.00 82.44 102 ASN A O 1
ATOM 762 N N . LEU A 1 103 ? -3.956 -10.461 -0.867 1.00 89.12 103 LEU A N 1
ATOM 763 C CA . LEU A 1 103 ? -3.669 -9.152 -1.452 1.00 89.12 103 LEU A CA 1
ATOM 764 C C . LEU A 1 103 ? -3.798 -9.137 -2.978 1.00 89.12 103 LEU A C 1
ATOM 766 O O . LEU A 1 103 ? -3.277 -9.992 -3.694 1.00 89.12 103 LEU A O 1
ATOM 770 N N . SER A 1 104 ? -4.423 -8.092 -3.504 1.00 91.19 104 SER A N 1
ATOM 771 C CA . SER A 1 104 ? -4.572 -7.826 -4.936 1.00 91.19 104 SER A CA 1
ATOM 772 C C . SER A 1 104 ? -3.308 -7.234 -5.565 1.00 91.19 104 SER A C 1
ATOM 774 O O . SER A 1 104 ? -3.216 -7.146 -6.791 1.00 91.19 104 SER A O 1
ATOM 776 N N . VAL A 1 105 ? -2.280 -6.942 -4.765 1.00 90.31 105 VAL A N 1
ATOM 777 C CA . VAL A 1 105 ? -0.963 -6.470 -5.213 1.00 90.31 105 VAL A CA 1
ATOM 778 C C . VAL A 1 105 ? 0.123 -7.517 -4.990 1.00 90.31 105 VAL A C 1
ATOM 780 O O . VAL A 1 105 ? 0.181 -8.134 -3.931 1.00 90.31 105 VAL A O 1
ATOM 783 N N . VAL A 1 106 ? 1.019 -7.685 -5.967 1.00 88.25 106 VAL A N 1
ATOM 784 C CA . VAL A 1 106 ? 2.230 -8.516 -5.851 1.00 88.25 106 VAL A CA 1
ATOM 785 C C . VAL A 1 106 ? 3.411 -7.820 -6.515 1.00 88.25 106 VAL A C 1
ATOM 787 O O . VAL A 1 106 ? 3.291 -7.298 -7.624 1.00 88.25 106 VAL A O 1
ATOM 790 N N . PHE A 1 107 ? 4.571 -7.890 -5.868 1.00 86.38 107 PHE A N 1
ATOM 791 C CA . PHE A 1 107 ? 5.849 -7.456 -6.419 1.00 86.38 107 PHE A CA 1
ATOM 792 C C . PHE A 1 107 ? 6.715 -8.669 -6.747 1.00 86.38 107 PHE A C 1
ATOM 794 O O . PHE A 1 107 ? 6.756 -9.641 -5.991 1.00 86.38 107 PHE A O 1
ATOM 801 N N . TYR A 1 108 ? 7.421 -8.628 -7.873 1.00 84.50 108 TYR A N 1
ATOM 802 C CA . TYR A 1 108 ? 8.374 -9.675 -8.230 1.00 84.50 108 TYR A CA 1
ATOM 803 C C . TYR A 1 108 ? 9.509 -9.130 -9.096 1.00 84.50 108 TYR A C 1
ATOM 805 O O . TYR A 1 108 ? 9.382 -8.083 -9.728 1.00 84.50 108 TYR A O 1
ATOM 813 N N . SER A 1 109 ? 10.629 -9.852 -9.122 1.00 83.81 109 SER A N 1
ATOM 814 C CA . SER A 1 109 ? 11.788 -9.520 -9.950 1.00 83.81 109 SER A CA 1
ATOM 815 C C . SER A 1 109 ? 11.939 -10.523 -11.091 1.00 83.81 109 SER A C 1
ATOM 817 O O . SER A 1 109 ? 11.844 -11.734 -10.883 1.00 83.81 109 SER A O 1
ATOM 819 N N . GLU A 1 110 ? 12.171 -10.022 -12.300 1.00 82.81 110 GLU A N 1
ATOM 820 C CA . GLU A 1 110 ? 12.434 -10.812 -13.503 1.00 82.81 110 GLU A CA 1
ATOM 821 C C . GLU A 1 110 ? 13.533 -10.115 -14.316 1.00 82.81 110 GLU A C 1
ATOM 823 O O . GLU A 1 110 ? 13.429 -8.930 -14.631 1.00 82.81 110 GLU A O 1
ATOM 828 N N . ASN A 1 111 ? 14.618 -10.835 -14.626 1.00 85.06 111 ASN A N 1
ATOM 829 C CA . ASN A 1 111 ? 15.785 -10.317 -15.357 1.00 85.06 111 ASN A CA 1
ATOM 830 C C . ASN A 1 111 ? 16.360 -9.007 -14.773 1.00 85.06 111 ASN A C 1
ATOM 832 O O . ASN A 1 111 ? 16.701 -8.082 -15.508 1.00 85.06 111 ASN A O 1
ATOM 836 N N . GLY A 1 112 ? 16.422 -8.906 -13.440 1.00 81.94 112 GLY A N 1
ATOM 837 C CA . GLY A 1 112 ? 16.944 -7.727 -12.738 1.00 81.94 112 GLY A CA 1
ATOM 838 C C . GLY A 1 112 ? 16.006 -6.515 -12.724 1.00 81.94 112 GLY A C 1
ATOM 839 O O . GLY A 1 112 ? 16.400 -5.451 -12.255 1.00 81.94 112 GLY A O 1
ATOM 840 N N . ARG A 1 113 ? 14.768 -6.652 -13.217 1.00 84.38 113 ARG A N 1
ATOM 841 C CA . ARG A 1 113 ? 13.743 -5.600 -13.188 1.00 84.38 113 ARG A CA 1
ATOM 842 C C . ARG A 1 113 ? 12.635 -5.965 -12.215 1.00 84.38 113 ARG A C 1
ATOM 844 O O . ARG A 1 113 ? 12.182 -7.106 -12.188 1.00 84.38 113 ARG A O 1
ATOM 851 N N . ILE A 1 114 ? 12.173 -4.975 -11.460 1.00 86.00 114 ILE A N 1
ATOM 852 C CA . ILE A 1 114 ? 11.022 -5.118 -10.570 1.00 86.00 114 ILE A CA 1
ATOM 853 C C . ILE A 1 114 ? 9.743 -4.855 -11.368 1.00 86.00 114 ILE A C 1
ATOM 855 O O . ILE A 1 114 ? 9.637 -3.890 -12.135 1.00 86.00 114 ILE A O 1
ATOM 859 N N . PHE A 1 115 ? 8.770 -5.729 -11.162 1.00 87.56 115 PHE A N 1
ATOM 860 C CA . PHE A 1 115 ? 7.423 -5.632 -11.690 1.00 87.56 115 PHE A CA 1
ATOM 861 C C . PHE A 1 115 ? 6.430 -5.616 -10.536 1.00 87.56 115 PHE A C 1
ATOM 863 O O . PHE A 1 115 ? 6.626 -6.279 -9.516 1.00 87.56 115 PHE A O 1
ATOM 870 N N . MET A 1 116 ? 5.343 -4.883 -10.737 1.00 89.62 116 MET A N 1
ATOM 871 C CA . MET A 1 116 ? 4.205 -4.848 -9.830 1.00 89.62 116 MET A CA 1
ATOM 872 C C . MET A 1 116 ? 2.970 -5.311 -10.593 1.00 89.62 116 MET A C 1
ATOM 874 O O . MET A 1 116 ? 2.665 -4.771 -11.655 1.00 89.62 116 MET A O 1
ATOM 878 N N . TYR A 1 117 ? 2.262 -6.298 -10.059 1.00 88.50 117 TYR A N 1
ATOM 879 C CA . TYR A 1 117 ? 0.865 -6.522 -10.407 1.00 88.50 117 TYR A CA 1
ATOM 880 C C . TYR A 1 117 ? 0.005 -5.773 -9.401 1.00 88.50 117 TYR A C 1
ATOM 882 O O . TYR A 1 117 ? 0.133 -6.021 -8.206 1.00 88.50 117 TYR A O 1
ATOM 890 N N . ALA A 1 118 ? -0.860 -4.887 -9.881 1.00 89.94 118 ALA A N 1
ATOM 891 C CA . ALA A 1 118 ? -1.881 -4.221 -9.084 1.00 89.94 118 ALA A CA 1
ATOM 892 C C . ALA A 1 118 ? -3.245 -4.579 -9.679 1.00 89.94 118 ALA A C 1
ATOM 894 O O . ALA A 1 118 ? -3.564 -4.184 -10.803 1.00 89.94 118 ALA A O 1
ATOM 895 N N . ALA A 1 119 ? -3.993 -5.415 -8.956 1.00 89.44 119 ALA A N 1
ATOM 896 C CA . ALA A 1 119 ? -5.140 -6.146 -9.479 1.00 89.44 119 ALA A CA 1
ATOM 897 C C . ALA A 1 119 ? -4.786 -6.871 -10.796 1.00 89.44 119 ALA A C 1
ATOM 899 O O . ALA A 1 119 ? -3.940 -7.771 -10.810 1.00 89.44 119 ALA A O 1
ATOM 900 N N . THR A 1 120 ? -5.403 -6.473 -11.909 1.00 84.31 120 THR A N 1
ATOM 901 C CA . THR A 1 120 ? -5.226 -7.081 -13.239 1.00 84.31 120 THR A CA 1
ATOM 902 C C . THR A 1 120 ? -4.134 -6.421 -14.091 1.00 84.31 120 THR A C 1
ATOM 904 O O . THR A 1 120 ? -3.850 -6.898 -15.193 1.00 84.31 120 THR A O 1
ATOM 907 N N . VAL A 1 121 ? -3.493 -5.352 -13.604 1.00 86.06 121 VAL A N 1
ATOM 908 C CA . VAL A 1 121 ? -2.538 -4.545 -14.381 1.00 86.06 121 VAL A CA 1
ATOM 909 C C . VAL A 1 121 ? -1.100 -4.880 -13.998 1.00 86.06 121 VAL A C 1
ATOM 911 O O . VAL A 1 121 ? -0.759 -4.916 -12.816 1.00 86.06 121 VAL A O 1
ATOM 914 N N . LYS A 1 122 ? -0.237 -5.085 -15.003 1.00 88.00 122 LYS A N 1
ATOM 915 C CA . LYS A 1 122 ? 1.212 -5.256 -14.826 1.00 88.00 122 LYS A CA 1
ATOM 916 C C . LYS A 1 122 ? 1.924 -3.928 -15.071 1.00 88.00 122 LYS A C 1
ATOM 918 O O . LYS A 1 122 ? 1.739 -3.298 -16.109 1.00 88.00 122 LYS A O 1
ATOM 923 N N . LEU A 1 123 ? 2.786 -3.527 -14.147 1.00 88.38 123 LEU A N 1
ATOM 924 C CA . LEU A 1 123 ? 3.511 -2.259 -14.180 1.00 88.38 123 LEU A CA 1
ATOM 925 C C . LEU A 1 123 ? 5.015 -2.500 -14.063 1.00 88.38 123 LEU A C 1
ATOM 927 O O . LEU A 1 123 ? 5.474 -3.420 -13.380 1.00 88.38 123 LEU A O 1
ATOM 931 N N . THR A 1 124 ? 5.784 -1.645 -14.732 1.00 88.12 124 THR A N 1
ATOM 932 C CA . THR A 1 124 ? 7.241 -1.554 -14.601 1.00 88.12 124 THR A CA 1
ATOM 933 C C . THR A 1 124 ? 7.696 -0.110 -14.800 1.00 88.12 124 THR A C 1
ATOM 935 O O . THR A 1 124 ? 7.004 0.679 -15.449 1.00 88.12 124 THR A O 1
ATOM 938 N N . GLY A 1 125 ? 8.856 0.238 -14.247 1.00 85.25 125 GLY A N 1
ATOM 939 C CA . GLY A 1 125 ? 9.412 1.591 -14.284 1.00 85.25 125 GLY A CA 1
ATOM 940 C C . GLY A 1 125 ? 9.286 2.336 -12.954 1.00 85.25 125 GLY A C 1
ATOM 941 O O . GLY A 1 125 ? 8.500 1.972 -12.081 1.00 85.25 125 GLY A O 1
ATOM 942 N N . ALA A 1 126 ? 10.098 3.383 -12.798 1.00 82.19 126 ALA A N 1
ATOM 943 C CA . ALA A 1 126 ? 10.342 4.013 -11.502 1.00 82.19 126 ALA A CA 1
ATOM 944 C C . ALA A 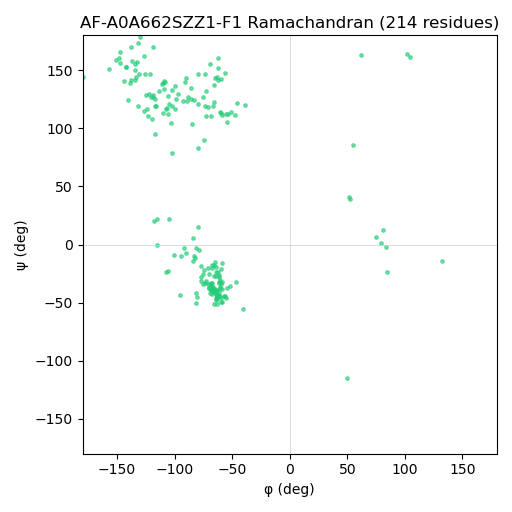1 126 ? 9.146 4.785 -10.927 1.00 82.19 126 ALA A C 1
ATOM 946 O O . ALA A 1 126 ? 9.027 4.925 -9.713 1.00 82.19 126 ALA A O 1
ATOM 947 N N . GLN A 1 127 ? 8.251 5.256 -11.788 1.00 89.75 127 GLN A N 1
ATOM 948 C CA . GLN A 1 127 ? 7.177 6.177 -11.423 1.00 89.75 127 GLN A CA 1
ATOM 949 C C . GLN A 1 127 ? 5.943 5.516 -10.790 1.00 89.75 127 GLN A C 1
ATOM 951 O O . GLN A 1 127 ? 5.002 6.222 -10.459 1.00 89.75 127 GLN A O 1
ATOM 956 N N . TRP A 1 128 ? 5.881 4.190 -10.655 1.00 94.44 128 TRP A N 1
ATOM 957 C CA . TRP A 1 128 ? 4.642 3.521 -10.243 1.00 94.44 128 TRP A CA 1
ATOM 958 C C . TRP A 1 128 ? 4.614 3.176 -8.754 1.00 94.44 128 TRP A C 1
ATOM 960 O O . TRP A 1 128 ? 5.498 2.480 -8.247 1.00 94.44 128 TRP A O 1
ATOM 970 N N . GLY A 1 129 ? 3.561 3.647 -8.090 1.00 95.94 129 GLY A N 1
ATOM 971 C CA . GLY A 1 129 ? 3.141 3.297 -6.740 1.00 95.94 129 GLY A CA 1
ATOM 972 C C . GLY A 1 129 ? 1.752 2.663 -6.730 1.00 95.94 129 GLY A C 1
ATOM 973 O O . GLY A 1 129 ? 1.038 2.679 -7.736 1.00 95.94 129 GLY A O 1
ATOM 974 N N . VAL A 1 130 ? 1.363 2.115 -5.588 1.00 95.75 130 VAL A N 1
ATOM 975 C CA . VAL A 1 130 ? 0.040 1.542 -5.366 1.00 95.75 130 VAL A CA 1
ATOM 976 C C . VAL A 1 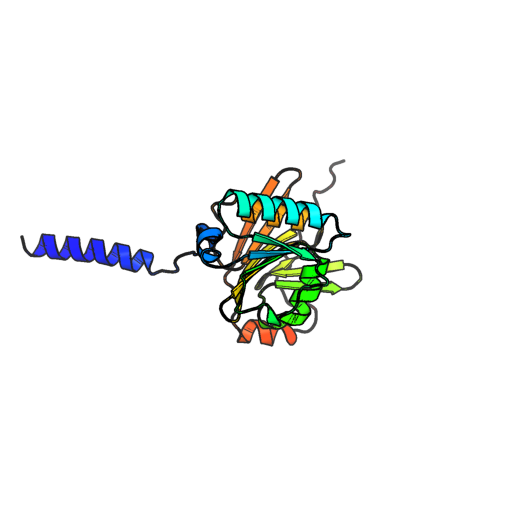130 ? -0.430 1.808 -3.945 1.00 95.75 130 VAL A C 1
ATOM 978 O O . VAL A 1 130 ? 0.349 1.735 -2.993 1.00 95.75 130 VAL A O 1
ATOM 981 N N . VAL A 1 131 ? -1.719 2.104 -3.834 1.00 96.38 131 VAL A N 1
ATOM 982 C CA . VAL A 1 131 ? -2.491 2.058 -2.596 1.00 96.38 131 VAL A CA 1
ATOM 983 C C . VAL A 1 131 ? -3.402 0.846 -2.728 1.00 96.38 131 VAL A C 1
ATOM 985 O O . VAL A 1 131 ? -4.218 0.800 -3.644 1.00 96.38 131 VAL A O 1
ATOM 988 N N . ASN A 1 132 ? -3.239 -0.151 -1.868 1.00 95.25 132 ASN A N 1
ATOM 989 C CA . ASN A 1 132 ? -4.094 -1.335 -1.857 1.00 95.25 132 ASN A CA 1
ATOM 990 C C . ASN A 1 132 ? -4.658 -1.536 -0.461 1.00 95.25 132 ASN A C 1
ATOM 992 O O . ASN A 1 132 ? -3.893 -1.799 0.459 1.00 95.25 132 ASN A O 1
ATOM 996 N N . MET A 1 133 ? -5.967 -1.412 -0.307 1.00 94.56 133 MET A N 1
ATOM 997 C CA . MET A 1 133 ? -6.657 -1.478 0.971 1.00 94.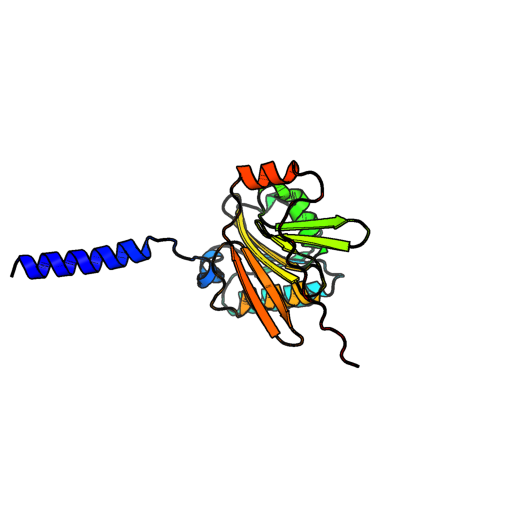56 133 MET A CA 1
ATOM 998 C C . MET A 1 133 ? -7.710 -2.577 0.910 1.00 94.56 133 MET A C 1
ATOM 1000 O O . MET A 1 133 ? -8.701 -2.458 0.198 1.00 94.56 133 MET A O 1
ATOM 1004 N N . GLU A 1 134 ? -7.467 -3.659 1.646 1.00 92.81 134 GLU A N 1
ATOM 1005 C CA . GLU A 1 134 ? -8.323 -4.846 1.652 1.00 92.81 134 GLU A CA 1
ATOM 1006 C C . GLU A 1 134 ? -8.577 -5.311 3.085 1.00 92.81 134 GLU A C 1
ATOM 1008 O O . GLU A 1 134 ? -7.682 -5.274 3.933 1.00 92.81 134 GLU A O 1
ATOM 1013 N N . GLU A 1 135 ? -9.800 -5.758 3.357 1.00 91.75 135 GLU A N 1
ATOM 1014 C CA . GLU A 1 135 ? -10.157 -6.348 4.642 1.00 91.75 135 GLU A CA 1
ATOM 1015 C C . GLU A 1 135 ? -9.764 -7.831 4.666 1.00 91.75 135 GLU A C 1
ATOM 1017 O O . GLU A 1 135 ? -10.158 -8.621 3.805 1.00 91.75 135 GLU A O 1
ATOM 1022 N N . ILE A 1 136 ? -8.965 -8.218 5.661 1.00 90.56 136 ILE A N 1
ATOM 1023 C CA . ILE A 1 136 ? -8.451 -9.574 5.849 1.00 90.56 136 ILE A CA 1
ATOM 1024 C C . ILE A 1 136 ? -8.674 -9.963 7.307 1.00 90.56 136 ILE A C 1
ATOM 1026 O O . ILE A 1 136 ? -8.144 -9.331 8.221 1.00 90.56 136 ILE A O 1
ATOM 1030 N N . SER A 1 137 ? -9.454 -11.022 7.531 1.00 88.25 137 SER A N 1
ATOM 1031 C CA . SER A 1 137 ? -9.755 -11.542 8.875 1.00 88.25 137 SER A CA 1
ATOM 1032 C C . SER A 1 137 ? -10.282 -10.464 9.837 1.00 88.25 137 SER A C 1
ATOM 1034 O O . SER A 1 137 ? -9.924 -10.432 11.013 1.00 88.25 137 SER A O 1
ATOM 1036 N N . GLY A 1 138 ? -11.117 -9.556 9.324 1.00 88.88 138 GLY A N 1
ATOM 1037 C CA . GLY A 1 138 ? -11.713 -8.459 10.084 1.00 88.88 138 GLY A CA 1
ATOM 1038 C C . GLY A 1 138 ? -10.799 -7.256 10.316 1.00 88.88 138 GLY A C 1
ATOM 1039 O O . GLY A 1 138 ? -11.225 -6.331 10.997 1.00 88.88 138 GLY A O 1
ATOM 1040 N N . SER A 1 139 ? -9.561 -7.253 9.816 1.00 92.69 139 SER A N 1
ATOM 1041 C CA . SER A 1 139 ? -8.645 -6.107 9.864 1.00 92.69 139 SER A CA 1
ATOM 1042 C C . SER A 1 139 ? -8.452 -5.509 8.483 1.00 92.69 139 SER A C 1
ATOM 1044 O O . SER A 1 139 ? -8.264 -6.241 7.514 1.00 92.69 139 SER A O 1
ATOM 1046 N N . TRP A 1 140 ? -8.382 -4.185 8.395 1.00 94.12 140 TRP A N 1
ATOM 1047 C CA . TRP A 1 140 ? -7.914 -3.541 7.174 1.00 94.12 140 TRP A CA 1
ATOM 1048 C C . TRP A 1 140 ? -6.399 -3.661 7.060 1.00 94.12 140 TRP A C 1
ATOM 1050 O O . TRP A 1 140 ? -5.661 -3.278 7.971 1.00 94.12 140 TRP A O 1
ATOM 1060 N N . VAL A 1 141 ? -5.946 -4.172 5.918 1.00 94.69 141 VAL A N 1
ATOM 1061 C CA . VAL A 1 141 ? -4.540 -4.186 5.523 1.00 94.69 141 VAL A CA 1
ATOM 1062 C C . VAL A 1 141 ? -4.366 -3.214 4.367 1.00 94.69 141 VAL A C 1
ATOM 1064 O O . VAL A 1 141 ? -4.874 -3.431 3.266 1.00 94.69 141 VAL A O 1
ATOM 1067 N N . VAL A 1 142 ? -3.636 -2.133 4.628 1.00 95.69 142 VAL A N 1
ATOM 1068 C CA . VAL A 1 142 ? -3.304 -1.105 3.644 1.00 95.69 142 VAL A CA 1
ATOM 1069 C C . VAL A 1 142 ? -1.852 -1.277 3.228 1.00 95.69 142 VAL A C 1
ATOM 1071 O O . VAL A 1 142 ? -0.949 -1.200 4.051 1.00 95.69 142 VAL A O 1
ATOM 1074 N N . LEU A 1 143 ? -1.603 -1.487 1.945 1.00 96.06 143 LEU A N 1
ATOM 1075 C CA . LEU A 1 143 ? -0.273 -1.564 1.365 1.00 96.06 143 LEU A CA 1
ATOM 1076 C C . LEU A 1 143 ? 0.013 -0.293 0.566 1.00 96.06 143 LEU A C 1
ATOM 1078 O O . LEU A 1 143 ? -0.660 -0.017 -0.429 1.00 96.06 143 LEU A O 1
ATOM 1082 N N . LEU A 1 144 ? 1.032 0.447 1.000 1.00 97.19 144 LEU A N 1
ATOM 1083 C CA . LEU A 1 144 ? 1.520 1.680 0.388 1.00 97.19 144 LEU A CA 1
ATOM 1084 C C . LEU A 1 144 ? 2.955 1.450 -0.091 1.00 97.19 144 LEU A C 1
ATOM 1086 O O . LEU A 1 144 ? 3.918 1.538 0.674 1.00 97.19 144 LEU A O 1
ATOM 1090 N N . ALA A 1 145 ? 3.111 1.108 -1.364 1.00 95.94 145 ALA A N 1
ATOM 1091 C CA . ALA A 1 145 ? 4.411 0.729 -1.908 1.00 95.94 145 ALA A CA 1
ATOM 1092 C C . ALA A 1 145 ? 4.541 1.119 -3.377 1.00 95.94 145 ALA A C 1
ATOM 1094 O O . ALA A 1 145 ? 3.551 1.328 -4.073 1.00 95.94 145 ALA A O 1
ATOM 1095 N N . GLY A 1 146 ? 5.771 1.197 -3.870 1.00 94.50 146 GLY A N 1
ATOM 1096 C CA . GLY A 1 146 ? 6.042 1.365 -5.290 1.00 94.50 146 GLY A CA 1
ATOM 1097 C C . GLY A 1 146 ? 7.182 0.497 -5.783 1.00 94.50 146 GLY A C 1
ATOM 1098 O O . GLY A 1 146 ? 7.917 -0.113 -5.009 1.00 94.50 146 GLY A O 1
ATOM 1099 N N . ILE A 1 147 ? 7.333 0.464 -7.108 1.00 91.69 147 ILE A N 1
ATOM 1100 C CA . ILE A 1 147 ? 8.451 -0.217 -7.780 1.00 91.69 147 ILE A CA 1
ATOM 1101 C C . ILE A 1 147 ? 9.785 0.420 -7.368 1.00 91.69 147 ILE A C 1
ATOM 1103 O O . ILE A 1 147 ? 10.804 -0.260 -7.268 1.00 91.69 147 ILE A O 1
ATOM 1107 N N . THR A 1 148 ? 9.767 1.727 -7.102 1.00 91.88 148 THR A N 1
ATOM 1108 C CA . THR A 1 148 ? 10.874 2.465 -6.490 1.00 91.88 148 THR A CA 1
ATOM 1109 C C . THR A 1 148 ? 10.363 3.331 -5.345 1.00 91.88 148 THR A C 1
ATOM 1111 O O . THR A 1 148 ? 9.155 3.506 -5.169 1.00 91.88 148 THR A O 1
ATOM 1114 N N . ARG A 1 149 ? 11.298 3.946 -4.617 1.00 91.69 149 ARG A N 1
ATOM 1115 C CA . ARG A 1 149 ? 11.013 4.891 -3.532 1.00 91.69 149 ARG A CA 1
ATOM 1116 C C . ARG A 1 149 ? 10.113 6.053 -3.961 1.00 91.69 149 ARG A C 1
ATOM 1118 O O . ARG A 1 149 ? 9.235 6.443 -3.202 1.00 91.69 149 ARG A O 1
ATOM 1125 N N . ASN A 1 150 ? 10.272 6.560 -5.186 1.00 92.81 150 ASN A N 1
ATOM 1126 C CA . ASN A 1 150 ? 9.412 7.629 -5.704 1.00 92.81 150 ASN A CA 1
ATOM 1127 C C . ASN A 1 150 ? 7.953 7.164 -5.822 1.00 92.81 150 ASN A C 1
ATOM 1129 O O . ASN A 1 150 ? 7.038 7.905 -5.469 1.00 92.81 150 ASN A O 1
ATOM 1133 N N . GLY A 1 151 ? 7.739 5.917 -6.251 1.00 94.56 151 GLY A N 1
ATOM 1134 C CA . GLY A 1 151 ? 6.418 5.290 -6.266 1.00 94.56 151 GLY A CA 1
ATOM 1135 C C . GLY A 1 151 ? 5.830 5.127 -4.861 1.00 94.56 151 GLY A C 1
ATOM 1136 O O . GLY A 1 151 ? 4.671 5.477 -4.654 1.00 94.56 151 GLY A O 1
ATOM 1137 N N . THR A 1 152 ? 6.627 4.676 -3.884 1.00 95.56 152 THR A N 1
ATOM 1138 C CA . THR A 1 152 ? 6.198 4.581 -2.473 1.00 95.56 152 THR A CA 1
ATOM 1139 C C . THR A 1 152 ? 5.781 5.946 -1.927 1.00 95.56 152 THR A C 1
ATOM 1141 O O . THR A 1 152 ? 4.681 6.081 -1.396 1.00 95.56 152 THR A O 1
ATOM 1144 N N . LYS A 1 153 ? 6.615 6.977 -2.114 1.00 94.50 153 LYS A N 1
ATOM 1145 C CA . LYS A 1 153 ? 6.316 8.352 -1.688 1.00 94.50 153 LYS A CA 1
ATOM 1146 C C . LYS A 1 153 ? 4.996 8.848 -2.282 1.00 94.50 153 LYS A C 1
ATOM 1148 O O . LYS A 1 153 ? 4.164 9.400 -1.566 1.00 94.50 153 LYS A O 1
ATOM 1153 N N . ALA A 1 154 ? 4.793 8.630 -3.582 1.00 95.44 154 ALA A N 1
ATOM 1154 C CA . ALA A 1 154 ? 3.563 9.018 -4.264 1.00 95.44 154 ALA A CA 1
ATOM 1155 C C . ALA A 1 154 ? 2.338 8.265 -3.722 1.00 95.44 154 ALA A C 1
ATOM 1157 O O . ALA A 1 154 ? 1.292 8.880 -3.538 1.00 95.44 154 ALA A O 1
ATOM 1158 N N . ALA A 1 155 ? 2.467 6.968 -3.420 1.00 96.06 155 ALA A N 1
ATOM 1159 C CA . ALA A 1 155 ? 1.393 6.173 -2.827 1.00 96.06 155 ALA A CA 1
ATOM 1160 C C . ALA A 1 155 ? 0.993 6.671 -1.430 1.00 96.06 155 ALA A C 1
ATOM 1162 O O . ALA A 1 155 ? -0.195 6.838 -1.164 1.00 96.06 155 ALA A O 1
ATOM 1163 N N . VAL A 1 156 ? 1.967 6.973 -0.564 1.00 95.81 156 VAL A N 1
ATOM 1164 C CA . VAL A 1 156 ? 1.702 7.530 0.776 1.00 95.81 156 VAL A CA 1
ATOM 1165 C C . VAL A 1 156 ? 1.026 8.897 0.675 1.00 95.81 156 VAL A C 1
ATOM 1167 O O . VAL A 1 156 ? 0.012 9.137 1.329 1.00 95.81 156 VAL A O 1
ATOM 1170 N N . LYS A 1 157 ? 1.532 9.777 -0.198 1.00 94.44 157 LYS A N 1
ATOM 1171 C CA . LYS A 1 157 ? 0.939 11.102 -0.419 1.00 94.44 157 LYS A CA 1
ATOM 1172 C C . LYS A 1 157 ? -0.491 11.004 -0.961 1.00 94.44 157 LYS A C 1
ATOM 1174 O O . LYS A 1 157 ? -1.383 11.682 -0.458 1.00 94.44 157 LYS A O 1
ATOM 1179 N N . ALA A 1 158 ? -0.732 10.113 -1.925 1.00 94.31 158 ALA A N 1
ATOM 1180 C CA . ALA A 1 158 ? -2.071 9.845 -2.435 1.00 94.31 158 ALA A CA 1
ATOM 1181 C C . ALA A 1 158 ? -3.002 9.344 -1.326 1.00 94.31 158 ALA A C 1
ATOM 1183 O O . ALA A 1 158 ? -4.103 9.864 -1.176 1.00 94.31 158 ALA A O 1
ATOM 1184 N N . PHE A 1 159 ? -2.553 8.395 -0.503 1.00 94.62 159 PHE A N 1
ATOM 1185 C CA . PHE A 1 159 ? -3.340 7.898 0.622 1.00 94.62 159 PHE A CA 1
ATOM 1186 C C . PHE A 1 159 ? -3.714 9.002 1.621 1.00 94.62 159 PHE A C 1
ATOM 1188 O O . PHE A 1 159 ? -4.790 8.960 2.202 1.00 94.62 159 PHE A O 1
ATOM 1195 N N . LEU A 1 160 ? -2.892 10.028 1.815 1.00 91.44 160 LEU A N 1
ATOM 1196 C CA . LEU A 1 160 ? -3.243 11.132 2.711 1.00 91.44 160 LEU A CA 1
ATOM 1197 C C . LEU A 1 160 ? -4.182 12.150 2.057 1.00 91.44 160 LEU A C 1
ATOM 1199 O O . LEU A 1 160 ? -5.182 12.545 2.651 1.00 91.44 160 LEU A O 1
ATOM 1203 N N . GLU A 1 161 ? -3.897 12.547 0.820 1.00 90.50 161 GLU A N 1
ATOM 1204 C CA . GLU A 1 161 ? -4.444 13.784 0.252 1.00 90.50 161 GLU A CA 1
ATOM 1205 C C . GLU A 1 161 ? -5.518 13.560 -0.817 1.00 90.50 161 GLU A C 1
ATOM 1207 O O . GLU A 1 161 ? -6.332 14.450 -1.084 1.00 90.50 161 GLU A O 1
ATOM 1212 N N . ALA A 1 162 ? -5.529 12.394 -1.464 1.00 88.56 162 ALA A N 1
ATOM 1213 C CA . ALA A 1 162 ? -6.371 12.182 -2.628 1.00 88.56 162 ALA A CA 1
ATOM 1214 C C . ALA A 1 162 ? -7.846 12.068 -2.227 1.00 88.56 162 ALA A C 1
ATOM 1216 O O . ALA A 1 162 ? -8.229 11.328 -1.316 1.00 88.56 162 ALA A O 1
ATOM 1217 N N . LYS A 1 163 ? -8.689 12.802 -2.955 1.00 85.31 163 LYS A N 1
ATOM 1218 C CA . LYS A 1 163 ? -10.151 12.802 -2.782 1.00 85.31 163 LYS A CA 1
ATOM 1219 C C . LYS A 1 163 ? -10.863 11.825 -3.713 1.00 85.31 163 LYS A C 1
ATOM 1221 O O . LYS A 1 163 ? -12.058 11.615 -3.582 1.00 85.31 163 LYS A O 1
ATOM 1226 N N . ASN A 1 164 ? -10.131 11.276 -4.675 1.00 83.50 164 ASN A N 1
ATOM 1227 C CA . ASN A 1 164 ? -10.632 10.406 -5.729 1.00 83.50 164 ASN A CA 1
ATOM 1228 C C . ASN A 1 164 ? -10.013 9.004 -5.664 1.00 83.50 164 ASN A C 1
ATOM 1230 O O . ASN A 1 164 ? -9.997 8.314 -6.682 1.00 83.50 164 ASN A O 1
ATOM 1234 N N . LEU A 1 165 ? -9.472 8.594 -4.511 1.00 87.94 165 LEU A N 1
ATOM 1235 C CA . LEU A 1 165 ? -9.144 7.188 -4.290 1.00 87.94 165 LEU A CA 1
ATOM 1236 C C . LEU A 1 165 ? -10.441 6.443 -4.088 1.00 87.94 165 LEU A C 1
ATOM 1238 O O . LEU A 1 165 ? -11.127 6.646 -3.096 1.00 87.94 165 LEU A O 1
ATOM 1242 N N . HIS A 1 166 ? -10.753 5.626 -5.070 1.00 83.19 166 HIS A N 1
ATOM 1243 C CA . HIS A 1 166 ? -11.987 4.893 -5.154 1.00 83.19 166 HIS A CA 1
ATOM 1244 C C . HIS A 1 166 ? -11.611 3.427 -5.465 1.00 83.19 166 HIS A C 1
ATOM 1246 O O . HIS A 1 166 ? -10.580 3.198 -6.096 1.00 83.19 166 HIS A O 1
ATOM 1252 N N . ARG A 1 167 ? -12.352 2.430 -4.978 1.00 88.19 167 ARG A N 1
ATOM 1253 C CA . ARG A 1 167 ? -12.027 0.987 -4.998 1.00 88.19 167 ARG A CA 1
ATOM 1254 C C . ARG A 1 167 ? -10.766 0.595 -4.228 1.00 88.19 167 ARG A C 1
ATOM 1256 O O . ARG A 1 167 ? -9.918 1.426 -3.929 1.00 88.19 167 ARG A O 1
ATOM 1263 N N . GLU A 1 168 ? -10.648 -0.702 -3.944 1.00 92.69 168 GLU A N 1
ATOM 1264 C CA . GLU A 1 168 ? -9.626 -1.328 -3.092 1.00 92.69 168 GLU A CA 1
ATOM 1265 C C . GLU A 1 168 ? -8.193 -1.114 -3.589 1.00 92.69 168 GLU A C 1
ATOM 1267 O O . GLU A 1 168 ? -7.269 -1.044 -2.779 1.00 92.69 168 GLU A O 1
ATOM 1272 N N . VAL A 1 169 ? -7.989 -0.999 -4.907 1.00 92.88 169 VAL A N 1
ATOM 1273 C CA . VAL A 1 169 ? -6.658 -0.889 -5.517 1.00 92.88 169 VAL A CA 1
ATOM 1274 C C . VAL A 1 169 ? -6.552 0.375 -6.361 1.00 92.88 169 VAL A C 1
ATOM 1276 O O . VAL A 1 169 ? -7.192 0.491 -7.401 1.00 92.88 169 VAL A O 1
ATOM 1279 N N . ALA A 1 170 ? -5.668 1.295 -5.991 1.00 95.06 170 ALA A N 1
ATOM 1280 C CA . ALA A 1 170 ? -5.365 2.484 -6.778 1.00 95.06 170 ALA A CA 1
ATOM 1281 C C . ALA A 1 170 ? -3.905 2.493 -7.236 1.00 95.06 170 ALA A C 1
ATOM 1283 O O . ALA A 1 170 ? -2.977 2.425 -6.430 1.00 95.06 170 ALA A O 1
ATOM 1284 N N . ILE A 1 171 ? -3.695 2.618 -8.546 1.00 95.25 171 ILE A N 1
ATOM 1285 C CA . ILE A 1 171 ? -2.371 2.767 -9.153 1.00 95.25 171 ILE A CA 1
ATOM 1286 C C . ILE A 1 171 ? -2.027 4.250 -9.198 1.00 95.25 171 ILE A C 1
ATOM 1288 O O . ILE A 1 171 ? -2.773 5.066 -9.746 1.00 95.25 171 ILE A O 1
ATOM 1292 N N . ILE A 1 172 ? -0.864 4.589 -8.655 1.00 96.31 172 ILE A N 1
ATOM 1293 C CA . ILE A 1 172 ? -0.398 5.961 -8.499 1.00 96.31 172 ILE A CA 1
ATOM 1294 C C . ILE A 1 172 ? 0.819 6.183 -9.391 1.00 96.31 172 ILE A C 1
ATOM 1296 O O . ILE A 1 172 ? 1.764 5.393 -9.391 1.00 96.31 172 ILE A O 1
ATOM 1300 N N . ARG A 1 173 ? 0.811 7.278 -10.149 1.00 95.44 173 ARG A N 1
ATOM 1301 C CA . ARG A 1 173 ? 1.966 7.740 -10.918 1.00 95.44 173 ARG A CA 1
ATOM 1302 C C . ARG A 1 173 ? 2.666 8.859 -10.154 1.00 95.44 173 ARG A C 1
ATOM 1304 O O . ARG A 1 173 ? 2.082 9.921 -9.958 1.00 95.44 173 ARG A O 1
ATOM 1311 N N . ALA A 1 174 ? 3.908 8.631 -9.755 1.00 94.19 174 ALA A N 1
ATOM 1312 C CA . ALA A 1 174 ? 4.801 9.656 -9.244 1.00 94.19 174 ALA A CA 1
ATOM 1313 C C . ALA A 1 174 ? 5.133 10.668 -10.350 1.00 94.19 174 ALA A C 1
ATOM 1315 O O . ALA A 1 174 ? 5.391 10.289 -11.496 1.00 94.19 174 ALA A O 1
ATOM 1316 N N . ARG A 1 175 ? 5.121 11.946 -9.980 1.00 89.38 175 ARG A N 1
ATOM 1317 C CA . ARG A 1 175 ? 5.637 13.086 -10.747 1.00 89.38 175 ARG A CA 1
ATOM 1318 C C . ARG A 1 175 ? 6.607 13.838 -9.832 1.00 89.38 175 ARG A C 1
ATOM 1320 O O . ARG A 1 175 ? 6.553 13.631 -8.623 1.00 89.38 175 ARG A O 1
ATOM 1327 N N . ASP A 1 176 ? 7.472 14.688 -10.372 1.00 77.81 176 ASP A N 1
ATOM 1328 C CA . ASP A 1 176 ? 8.593 15.300 -9.633 1.00 77.81 176 ASP A CA 1
ATOM 1329 C C . ASP A 1 176 ? 8.255 15.742 -8.195 1.00 77.81 176 ASP A C 1
ATOM 1331 O O . ASP A 1 176 ? 8.871 15.280 -7.231 1.00 77.81 176 ASP A O 1
ATOM 1335 N N . SER A 1 177 ? 7.224 16.576 -8.030 1.00 74.38 177 SER A N 1
ATOM 1336 C CA . SER A 1 177 ? 6.724 17.056 -6.729 1.00 74.38 177 SER A CA 1
ATOM 1337 C C . SER A 1 177 ? 5.293 16.596 -6.397 1.00 74.38 177 SER A C 1
ATOM 1339 O O . SER A 1 177 ? 4.757 16.882 -5.317 1.00 74.38 177 SER A O 1
ATOM 1341 N N . GLU A 1 178 ? 4.668 15.847 -7.302 1.00 87.25 178 GLU A N 1
ATOM 1342 C CA . GLU A 1 178 ? 3.243 15.521 -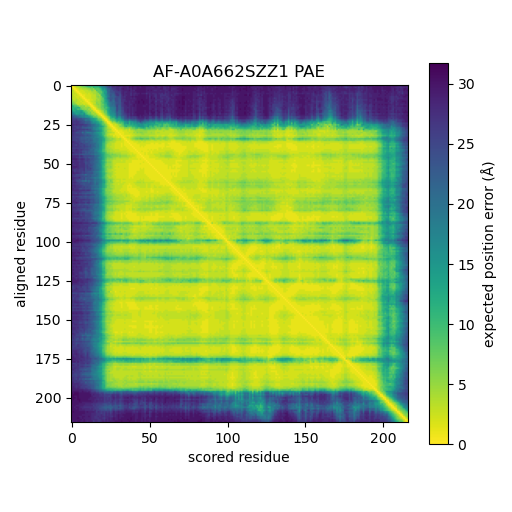7.275 1.00 87.25 178 GLU A CA 1
ATOM 1343 C C . GLU A 1 178 ? 2.983 14.019 -7.437 1.00 87.25 178 GLU A C 1
ATOM 1345 O O . GLU A 1 178 ? 3.880 13.193 -7.606 1.00 87.25 178 GLU A O 1
ATOM 1350 N N . TYR A 1 179 ? 1.709 13.655 -7.391 1.00 92.69 179 TYR A N 1
ATOM 1351 C CA . TYR A 1 179 ? 1.236 12.340 -7.781 1.00 92.69 179 TYR A CA 1
ATOM 1352 C C . TYR A 1 179 ? 0.001 12.494 -8.668 1.00 92.69 179 TYR A C 1
ATOM 1354 O O . TYR A 1 179 ? -0.722 13.485 -8.594 1.00 92.69 179 TYR A O 1
ATOM 1362 N N . GLY A 1 180 ? -0.255 11.492 -9.502 1.00 93.38 180 GLY A N 1
ATOM 1363 C CA . GLY A 1 180 ? -1.528 11.329 -10.193 1.00 93.38 180 GLY A CA 1
ATOM 1364 C C . GLY A 1 180 ? -2.131 9.973 -9.860 1.00 93.38 180 GLY A C 1
ATOM 1365 O O . GLY A 1 180 ? -1.456 8.954 -10.005 1.00 93.38 180 GLY A O 1
ATOM 1366 N N . VAL A 1 181 ? -3.398 9.947 -9.449 1.00 93.19 181 VAL A N 1
ATOM 1367 C CA . VAL A 1 181 ? -4.177 8.701 -9.424 1.00 93.19 181 VAL A CA 1
ATOM 1368 C C . VAL A 1 181 ? -4.410 8.295 -10.879 1.00 93.19 181 VAL A C 1
ATOM 1370 O O . VAL A 1 181 ? -5.093 9.002 -11.615 1.00 93.19 181 VAL A O 1
ATOM 1373 N N . TYR A 1 182 ? -3.768 7.212 -11.319 1.00 92.25 182 TYR A N 1
ATOM 1374 C CA . TYR A 1 182 ? -3.818 6.765 -12.711 1.00 92.25 182 TYR A CA 1
ATOM 1375 C C . TYR A 1 182 ? -5.093 5.972 -12.990 1.00 92.25 182 TYR A C 1
ATOM 1377 O O . TYR A 1 182 ? -5.805 6.262 -13.948 1.00 92.25 182 TYR A O 1
ATOM 1385 N N . ILE A 1 183 ? -5.382 4.983 -12.144 1.00 90.50 183 ILE A N 1
ATOM 1386 C CA . ILE A 1 183 ? -6.601 4.181 -12.218 1.00 90.50 183 ILE A CA 1
ATOM 1387 C C . ILE A 1 183 ? -6.909 3.569 -10.854 1.00 90.50 183 ILE A C 1
ATOM 1389 O O . ILE A 1 183 ? -6.005 3.284 -10.067 1.00 90.50 183 ILE A O 1
ATOM 1393 N N . CYS A 1 184 ? -8.193 3.349 -10.626 1.00 91.31 184 CYS A N 1
ATOM 1394 C CA . CYS A 1 184 ? -8.780 2.726 -9.458 1.00 91.31 184 CYS A CA 1
ATOM 1395 C C . CYS A 1 184 ? -9.514 1.459 -9.905 1.00 91.31 184 CYS A C 1
ATOM 1397 O O . CYS A 1 184 ? -10.277 1.485 -10.872 1.00 91.31 184 CYS A O 1
ATOM 1399 N N . LEU A 1 185 ? -9.228 0.338 -9.253 1.00 89.44 185 LEU A N 1
ATOM 1400 C CA . LEU A 1 185 ? -9.648 -0.999 -9.648 1.00 89.44 185 LEU A CA 1
ATOM 1401 C C . LEU A 1 185 ? -10.202 -1.744 -8.432 1.00 89.44 185 LEU A C 1
ATOM 1403 O O . LEU A 1 185 ? -9.673 -1.578 -7.330 1.00 89.44 185 LEU A O 1
ATOM 1407 N N . PRO A 1 186 ? -11.232 -2.586 -8.622 1.00 89.88 186 PRO A N 1
ATOM 1408 C CA . PRO A 1 186 ? -11.683 -3.464 -7.559 1.00 89.88 186 PRO A CA 1
ATOM 1409 C C . PRO A 1 186 ? -10.576 -4.445 -7.159 1.00 89.88 186 PRO A C 1
ATOM 1411 O O . PRO A 1 186 ? -9.736 -4.832 -7.984 1.00 89.88 186 PRO A O 1
ATOM 1414 N N . ALA A 1 187 ? -10.612 -4.881 -5.902 1.00 90.06 187 ALA A N 1
ATOM 1415 C CA . ALA A 1 187 ? -9.833 -6.031 -5.463 1.00 90.06 187 ALA A CA 1
ATOM 1416 C C . ALA A 1 187 ? -10.156 -7.266 -6.321 1.00 90.06 187 ALA A C 1
ATOM 1418 O O . ALA A 1 187 ? -11.285 -7.470 -6.772 1.00 90.06 187 ALA A O 1
ATOM 1419 N N . LEU A 1 188 ? -9.151 -8.116 -6.524 1.00 89.31 188 LEU A N 1
ATOM 1420 C CA . LEU A 1 188 ? -9.337 -9.419 -7.147 1.00 89.31 188 LEU A CA 1
ATOM 1421 C C . LEU A 1 188 ? -10.209 -10.304 -6.248 1.00 89.31 188 LEU A C 1
ATOM 1423 O O . LEU A 1 188 ? -10.062 -10.313 -5.022 1.00 89.31 188 LEU A O 1
ATOM 1427 N N . SER A 1 189 ? -11.065 -11.117 -6.861 1.00 88.50 189 SER A N 1
ATOM 1428 C CA . SER A 1 189 ? -11.732 -12.209 -6.151 1.00 88.50 189 SER A CA 1
ATOM 1429 C C . SER A 1 189 ? -10.712 -13.233 -5.633 1.00 88.50 189 SER A C 1
ATOM 1431 O O . SER A 1 189 ? -9.590 -13.331 -6.134 1.00 88.50 189 SER A O 1
ATOM 1433 N N . GLN A 1 190 ? -11.106 -14.045 -4.649 1.00 86.19 190 GLN A N 1
ATOM 1434 C CA . GLN A 1 190 ? -10.245 -15.109 -4.112 1.00 86.19 190 GLN A CA 1
ATOM 1435 C C . GLN A 1 190 ? -9.776 -16.081 -5.208 1.00 86.19 190 GLN A C 1
ATOM 1437 O O . GLN A 1 190 ? -8.583 -16.341 -5.336 1.00 86.19 190 GLN A O 1
ATOM 1442 N N . ALA A 1 191 ? -10.684 -16.507 -6.092 1.00 84.50 191 ALA A N 1
ATOM 1443 C CA . ALA A 1 191 ? -10.344 -17.363 -7.228 1.00 84.50 191 ALA A CA 1
ATOM 1444 C C . ALA A 1 191 ? -9.324 -16.706 -8.180 1.00 84.50 191 ALA A C 1
ATOM 1446 O O . ALA A 1 191 ? -8.421 -17.367 -8.695 1.00 84.50 191 ALA A O 1
ATOM 1447 N N . GLU A 1 192 ? -9.419 -15.392 -8.407 1.00 85.88 192 GLU A N 1
ATOM 1448 C CA . GLU A 1 192 ? -8.445 -14.663 -9.224 1.00 85.88 192 G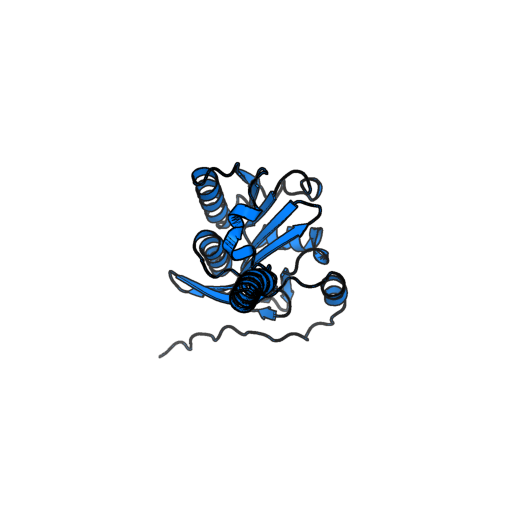LU A CA 1
ATOM 1449 C C . GLU A 1 192 ? -7.076 -14.569 -8.540 1.00 85.88 192 GLU A C 1
ATOM 1451 O O . GLU A 1 192 ? -6.058 -14.791 -9.207 1.00 85.88 192 GLU A O 1
ATOM 1456 N N . LYS A 1 193 ? -7.036 -14.303 -7.226 1.00 85.50 193 LYS A N 1
ATOM 1457 C CA . LYS A 1 193 ? -5.795 -14.276 -6.429 1.00 85.50 193 LYS A CA 1
ATOM 1458 C C . LYS A 1 193 ? -5.095 -15.637 -6.446 1.00 85.50 193 LYS A C 1
ATOM 1460 O O . LYS A 1 193 ? -3.894 -15.692 -6.725 1.00 85.50 193 LYS A O 1
ATOM 1465 N N . GLU A 1 194 ? -5.849 -16.723 -6.276 1.00 79.69 194 GLU A N 1
ATOM 1466 C CA . GLU A 1 194 ? -5.355 -18.100 -6.391 1.00 79.69 194 GLU A CA 1
ATOM 1467 C C . GLU A 1 194 ? -4.860 -18.415 -7.811 1.00 79.69 194 GLU A C 1
ATOM 1469 O O . GLU A 1 194 ? -3.748 -18.911 -7.991 1.00 79.69 194 GLU A O 1
ATOM 1474 N N . SER A 1 195 ? -5.632 -18.066 -8.848 1.00 72.94 195 SER A N 1
ATOM 1475 C CA . SER A 1 195 ? -5.264 -18.330 -10.251 1.00 72.94 195 SER A CA 1
ATOM 1476 C C . SER A 1 195 ? -4.023 -17.554 -10.708 1.00 72.94 195 SER A C 1
ATOM 1478 O O . SER A 1 195 ? -3.278 -18.015 -11.579 1.00 72.94 195 SER A O 1
ATOM 1480 N N . ARG A 1 196 ? -3.744 -16.392 -10.098 1.00 71.25 196 ARG A N 1
ATOM 1481 C CA . ARG A 1 196 ? -2.535 -15.601 -10.365 1.00 71.25 196 ARG A CA 1
ATOM 1482 C C . ARG A 1 196 ? -1.263 -16.351 -9.961 1.00 71.25 196 ARG A C 1
ATOM 1484 O O . ARG A 1 196 ? -0.223 -16.101 -10.568 1.00 71.25 196 ARG A O 1
ATOM 1491 N N . ARG A 1 197 ? -1.345 -17.320 -9.036 1.00 56.09 197 ARG A N 1
ATOM 1492 C CA . ARG A 1 197 ? -0.245 -18.260 -8.742 1.00 56.09 197 ARG A CA 1
ATOM 1493 C C . ARG A 1 197 ? 0.136 -19.123 -9.949 1.00 56.09 197 ARG A C 1
ATOM 1495 O O . ARG A 1 197 ? 1.274 -19.569 -10.035 1.00 56.09 197 ARG A O 1
ATOM 1502 N N . ILE A 1 198 ? -0.806 -19.359 -10.866 1.00 43.06 198 ILE A N 1
ATOM 1503 C CA . ILE A 1 198 ? -0.709 -20.375 -11.924 1.00 43.06 198 ILE A CA 1
ATOM 1504 C C . ILE A 1 198 ? -0.312 -19.773 -13.284 1.00 43.06 198 ILE A C 1
ATOM 1506 O O . ILE A 1 198 ? 0.013 -20.515 -14.207 1.00 43.06 198 ILE A O 1
ATOM 1510 N N . LYS A 1 199 ? -0.265 -18.443 -13.456 1.00 46.91 199 LYS A N 1
ATOM 1511 C CA . LYS A 1 199 ? 0.074 -17.879 -14.774 1.00 46.91 199 LYS A CA 1
ATOM 1512 C C . LYS A 1 199 ? 1.572 -18.039 -15.092 1.00 46.91 199 LYS A C 1
ATOM 1514 O O . LYS A 1 199 ? 2.401 -17.451 -14.392 1.00 46.91 199 LYS A O 1
ATOM 1519 N N . PRO A 1 200 ? 1.943 -18.762 -16.171 1.00 40.28 200 PRO A N 1
ATOM 1520 C CA . PRO A 1 200 ? 3.308 -18.742 -16.671 1.00 40.28 200 PRO A CA 1
ATOM 1521 C C . PRO A 1 200 ? 3.682 -17.309 -17.063 1.00 40.28 200 PRO A C 1
ATOM 1523 O O . PRO A 1 200 ? 2.853 -16.535 -17.552 1.00 40.28 200 PRO A O 1
ATOM 1526 N N . ARG A 1 201 ? 4.943 -16.957 -16.794 1.00 42.84 201 ARG A N 1
ATOM 1527 C CA . ARG A 1 201 ? 5.567 -15.664 -17.104 1.00 42.84 201 ARG A CA 1
ATOM 1528 C C . ARG A 1 201 ? 5.106 -15.147 -18.476 1.00 42.84 201 ARG A C 1
ATOM 1530 O O . ARG A 1 201 ? 5.348 -15.804 -19.481 1.00 42.84 201 ARG A O 1
ATOM 1537 N N . GLY A 1 202 ? 4.468 -13.972 -18.518 1.00 42.25 202 GLY A N 1
ATOM 1538 C CA . GLY A 1 202 ? 4.262 -13.226 -19.771 1.00 42.25 202 GLY A CA 1
ATOM 1539 C C . GLY A 1 202 ? 2.860 -12.681 -20.072 1.00 42.25 202 GLY A C 1
ATOM 1540 O O . GLY A 1 202 ? 2.762 -11.806 -20.923 1.00 42.25 202 GLY A O 1
ATOM 1541 N N . ALA A 1 203 ? 1.791 -13.101 -19.387 1.00 36.06 203 ALA A N 1
ATOM 1542 C CA . ALA A 1 203 ? 0.434 -12.629 -19.704 1.00 36.06 203 ALA A CA 1
ATOM 1543 C C . ALA A 1 203 ? -0.087 -11.569 -18.713 1.00 36.06 203 ALA A C 1
ATOM 1545 O O . ALA A 1 203 ? -0.507 -11.890 -17.602 1.00 36.06 203 ALA A O 1
ATOM 1546 N N . GLY A 1 204 ? -0.096 -10.307 -19.146 1.00 41.84 204 GLY A N 1
ATOM 1547 C CA . GLY A 1 204 ? -0.738 -9.177 -18.469 1.00 41.84 204 GLY A CA 1
ATOM 1548 C C . GLY A 1 204 ? -0.537 -7.892 -19.273 1.00 41.84 204 GLY A C 1
ATOM 1549 O O . GLY A 1 204 ? 0.517 -7.723 -19.885 1.00 41.84 204 GLY A O 1
ATOM 1550 N N . VAL A 1 205 ? -1.533 -7.000 -19.301 1.00 42.16 205 VAL A N 1
ATOM 1551 C CA . VAL A 1 205 ? -1.393 -5.673 -19.923 1.00 42.16 205 VAL A CA 1
ATOM 1552 C C . VAL A 1 205 ? -0.267 -4.940 -19.197 1.00 42.16 205 VAL A C 1
ATOM 1554 O O . VAL A 1 205 ? -0.384 -4.654 -18.006 1.00 42.16 205 VAL A O 1
ATOM 1557 N N . VAL A 1 206 ? 0.843 -4.697 -19.900 1.00 45.53 206 VAL A N 1
ATOM 1558 C CA . VAL A 1 206 ? 1.970 -3.923 -19.379 1.00 45.53 206 VAL A CA 1
ATOM 1559 C C . VAL A 1 206 ? 1.666 -2.452 -19.622 1.00 45.53 206 VAL A C 1
ATOM 1561 O O . VAL A 1 206 ? 1.811 -1.966 -20.742 1.00 45.53 206 VAL A O 1
ATOM 1564 N N . ALA A 1 207 ? 1.272 -1.727 -18.580 1.00 42.62 207 ALA A N 1
ATOM 1565 C CA . ALA A 1 207 ? 1.353 -0.275 -18.613 1.00 42.62 207 ALA A CA 1
ATOM 1566 C C . ALA A 1 207 ? 2.836 0.098 -18.460 1.00 42.62 207 ALA A C 1
ATOM 1568 O O . ALA A 1 207 ? 3.377 0.202 -17.356 1.00 42.62 207 ALA A O 1
ATOM 1569 N N . VAL A 1 208 ? 3.531 0.211 -19.595 1.00 42.97 208 VAL A N 1
ATOM 1570 C CA . VAL A 1 208 ? 4.891 0.749 -19.634 1.00 42.97 208 VAL A CA 1
ATOM 1571 C C . VAL A 1 208 ? 4.763 2.238 -19.365 1.00 42.97 208 VAL A C 1
ATOM 1573 O O . VAL A 1 208 ? 4.104 2.961 -20.111 1.00 42.97 208 VAL A O 1
ATOM 1576 N N . GLY A 1 209 ? 5.373 2.700 -18.277 1.00 36.88 209 GLY A N 1
ATOM 1577 C CA . GLY A 1 209 ? 5.585 4.124 -18.106 1.00 36.88 209 GLY A CA 1
ATOM 1578 C C . GLY A 1 209 ? 6.408 4.618 -19.281 1.00 36.88 209 GLY A C 1
ATOM 1579 O O . GLY A 1 209 ? 7.558 4.208 -19.395 1.00 36.88 209 GLY A O 1
ATOM 1580 N N . LEU A 1 210 ? 5.806 5.420 -20.166 1.00 31.81 210 LEU A N 1
ATOM 1581 C CA . LEU A 1 210 ? 6.536 6.156 -21.194 1.00 31.81 210 LEU A CA 1
ATOM 1582 C C . LEU A 1 210 ? 7.722 6.822 -20.497 1.00 31.81 210 LEU A C 1
ATOM 1584 O O . LEU A 1 210 ? 7.523 7.684 -19.640 1.00 31.81 210 LEU A O 1
ATOM 1588 N N . LEU A 1 211 ? 8.924 6.340 -20.825 1.00 32.47 211 LEU A N 1
ATOM 1589 C CA . LEU A 1 211 ? 10.145 7.114 -20.695 1.00 32.47 211 LEU A CA 1
ATOM 1590 C C . LEU A 1 211 ? 9.811 8.481 -21.278 1.00 32.47 211 LEU A C 1
ATOM 1592 O O . LEU A 1 211 ? 9.372 8.558 -22.428 1.00 32.47 211 LEU A O 1
ATOM 1596 N N . GLU A 1 212 ? 9.968 9.533 -20.482 1.00 32.00 212 GLU A N 1
ATOM 1597 C CA . GLU A 1 212 ? 10.242 10.830 -21.072 1.00 32.00 212 GLU A CA 1
ATOM 1598 C C . GLU A 1 212 ? 11.406 10.590 -22.027 1.00 32.00 212 GLU A C 1
ATOM 1600 O O . GLU A 1 212 ? 12.481 10.126 -21.631 1.00 32.00 212 GLU A O 1
ATOM 1605 N N . LEU A 1 213 ? 11.121 10.756 -23.317 1.00 29.50 213 LEU A N 1
ATOM 1606 C CA . LEU A 1 213 ? 12.161 10.949 -24.300 1.00 29.50 213 LEU A CA 1
ATOM 1607 C C . LEU A 1 213 ? 12.965 12.118 -23.747 1.00 29.50 213 LEU A C 1
ATOM 1609 O O . LEU A 1 213 ? 12.430 13.210 -23.580 1.00 29.50 213 LEU A O 1
ATOM 1613 N N . ALA A 1 214 ? 14.203 11.836 -23.353 1.00 28.22 214 ALA A N 1
ATOM 1614 C CA . ALA A 1 214 ? 15.183 12.873 -23.137 1.00 28.22 214 ALA A CA 1
ATOM 1615 C C . ALA A 1 214 ? 15.238 13.669 -24.442 1.00 28.22 214 ALA A C 1
ATO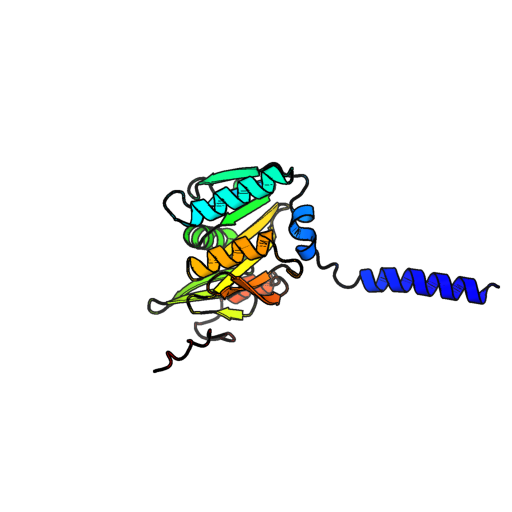M 1617 O O . ALA A 1 214 ? 15.722 13.166 -25.459 1.00 28.22 214 ALA A O 1
ATOM 1618 N N . ASP A 1 215 ? 14.650 14.859 -24.426 1.00 29.91 215 ASP A N 1
ATOM 1619 C CA . ASP A 1 215 ? 14.867 15.843 -25.467 1.00 29.91 215 ASP A CA 1
ATOM 1620 C C . ASP A 1 215 ? 16.330 16.291 -25.369 1.00 29.91 215 ASP A C 1
ATOM 1622 O O . ASP A 1 215 ? 16.761 16.765 -24.319 1.00 29.91 215 ASP A O 1
ATOM 1626 N N . GLY A 1 216 ? 17.055 16.048 -26.466 1.00 33.03 216 GLY A N 1
ATOM 1627 C CA . GLY A 1 216 ? 18.150 16.858 -27.028 1.00 33.03 216 GLY A CA 1
ATOM 1628 C C . GLY A 1 216 ? 19.165 17.488 -26.089 1.00 33.03 216 GLY A C 1
ATOM 1629 O O . GLY A 1 216 ? 18.847 18.557 -25.528 1.00 33.03 216 GLY A O 1
#

Secondary structure (DSSP, 8-state):
-HHHHHHHHHHHHHHHHHHTS---GGGGHHHHTTTS-EEEEE-TTSTHHHHHHHHHHHHHHTT--EEEEETTT--GGGTTTSEEEEESHHHHHHHHHHSTTT-SEEEEEETTEEEEEETTEEEESTTEEEEEEEEETTEEEEEEEESSHHHHHHHHHHHHH-S---SSEEEEEE-SS-EEEEEEEPPPPHHHHHHHTT--TT-SEEEE--------

Nearest PDB structures (foldseek):
  5v56-assembly1_A  TM=5.598E-01  e=9.846E-02  Homo sapiens
  7ddz-assembly1_A  TM=4.509E-01  e=1.258E-01  Enterobacteria phage RB59
  5zkp-assembly1_A  TM=5.219E-01  e=5.482E-01  Homo sapiens
  5xr8-assembly1_A  TM=5.061E-01  e=9.520E-01  Homo sap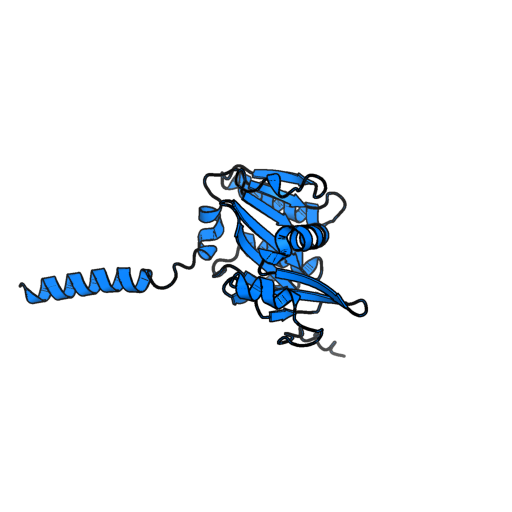iens
  2qb5-assembly1_A  TM=5.050E-01  e=8.954E-01  Homo sapiens

pLDDT: mean 80.19, std 19.64, range [28.22, 97.5]

Foldseek 3Di:
DVVVVVVVVVVVVVVVVVCVPDPQCLLVVLVVQPPAEEEEEDAPPDPQVVLSVVLQVLNVVVVHHYDYDYLVPDDPVCAPHHAYEYAEDVSLQVCCVVCLLFWLWDWDDDPNFIWIRRNQAIEGDAFKWKWAWGRDNNHIYTYQYGSHPLRSNQSSVCSNDPSPAGERMWIWGGDPPHIDRPDHDHRDDSVSSVCVVVDDPDDGHYPYDPDPPPDD